Protein AF-A0A954TSP3-F1 (afdb_monomer)

pLDDT: mean 93.62, std 10.94, range [32.78, 98.75]

Secondary structure (DSSP, 8-state):
----------S-EEEEEE--TT-HHHHHHHHHHTTPEEEEEETTEEEEEESS--PPP--TT-SEEEEEEEEEE-S-HHHHHHHHHHHHHHH-SSPPPBSEEEEEE---S-TTGGG--SS--HHHHHHHHHHHHHHBTTTB-SSSTT--PPTT-EEEEEEEEETTEEEEEEEE--STGGGSGGG------SS--SSTHHHHHHHHHHHHT----TT-EEEEET-TT-HHHHHHHHTT-EEEEE-SSPPPHHHHT-TTEEE-

Radius of gyration: 20.94 Å; Cα contacts (8 Å, |Δi|>4): 521; chains: 1; bounding box: 50×50×58 Å

Foldseek 3Di:
DDDDDPPFDFFKFKKKFFFAFVCVVVVCVQVVVVQWAWDDDDGRITMTMHGGRDDWDDDPGTLDMFGFQDKFFDPDLVVSLVVVVVSCCVSCVPDDAFQAEFWAEGNPDHPPDVNDDGTHDPLRQVSQQVNCVSPPPPRYPDPGHFAQADQQTKYWYWYCPDSRMITTGIDGQHARLSRGRSSQDPDDQPDDAPDPVLSVLVSCVRRVPDDDAQAAEDEAEQQPQNRNVSNCVVNNYQYEYEDPDYYDPVQVPRPSYHYD

Mean predicted aligned error: 4.93 Å

Nearest PDB structures (foldseek):
  4atn-assembly1_A  TM=7.463E-01  e=2.891E-12  Escherichia coli BL21(DE3)
  3ldu-assembly1_A  TM=4.323E-01  e=2.423E-07  Clostridioides difficile 630
  3v97-assembly1_A  TM=4.422E-01  e=1.063E-06  Escherichia coli K-12
  3ldg-assembly1_A  TM=4.256E-01  e=1.969E-06  Streptococcus mutans UA159

Sequence (260 aa):
MTSNANQTAVGPTFAMLCCANGAEQQVKDAISSDGWRLAFSRPGFVTAKHDEAVDLPSGIFIRTASHSIGQLKNADGGTQIQNLTELLQSTFPVARPFDQVHVWPRDRLPIGKFGFEPGADEVSKLVADSVFGSLSGSWISSDHPNRIAQPGERVLDIVLVDPADWFVGWHVAAKWHSRWPGGVQPIEPQHEPISRAYFKAAESITWSGFEMAPGDVAVEIGSAPGGACGRLLELGLKVIGIDPAEMDQRIADHPRFKHI

Structure (mmCIF, N/CA/C/O backbone):
data_AF-A0A954TSP3-F1
#
_entry.id   AF-A0A954TSP3-F1
#
loop_
_atom_site.group_PDB
_atom_site.id
_atom_site.type_symbol
_atom_site.label_atom_id
_atom_site.label_alt_id
_atom_site.label_comp_id
_atom_site.label_asym_id
_atom_site.label_entity_id
_atom_site.label_seq_id
_atom_site.pdbx_PDB_ins_code
_atom_site.Cartn_x
_atom_site.Cartn_y
_atom_site.Cartn_z
_atom_site.occupancy
_atom_site.B_iso_or_equiv
_atom_site.auth_seq_id
_atom_site.auth_comp_id
_atom_site.auth_asym_id
_atom_site.auth_atom_id
_atom_site.pdbx_PDB_model_num
ATOM 1 N N . MET A 1 1 ? -18.366 -31.853 3.774 1.00 34.44 1 MET A N 1
ATOM 2 C CA . MET A 1 1 ? -18.729 -31.580 5.180 1.00 34.44 1 MET A CA 1
ATOM 3 C C . MET A 1 1 ? -19.061 -30.107 5.267 1.00 34.44 1 MET A C 1
ATOM 5 O O . MET A 1 1 ? -18.282 -29.284 4.815 1.00 34.44 1 MET A O 1
ATOM 9 N N . THR A 1 2 ? -20.289 -29.828 5.671 1.00 33.06 2 THR A N 1
ATOM 10 C CA . THR A 1 2 ? -21.012 -28.558 5.564 1.00 33.06 2 THR A CA 1
ATOM 11 C C . THR A 1 2 ? -20.371 -27.439 6.385 1.00 33.06 2 THR A C 1
ATOM 13 O O . THR A 1 2 ? -20.250 -27.565 7.602 1.00 33.06 2 THR A O 1
ATOM 16 N N . SER A 1 3 ? -19.994 -26.341 5.722 1.00 32.78 3 SER A N 1
ATOM 17 C CA . SER A 1 3 ? -19.540 -25.098 6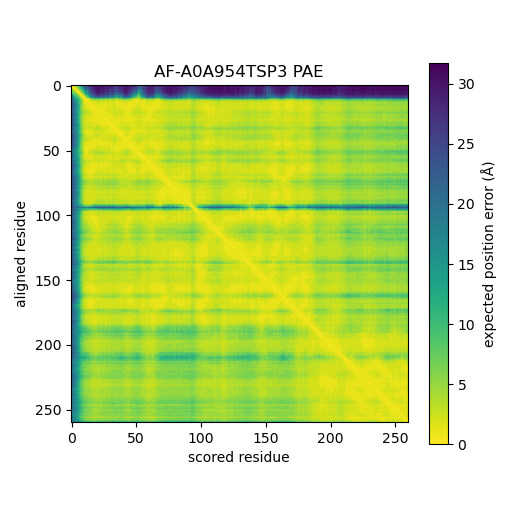.349 1.00 32.78 3 SER A CA 1
ATOM 18 C C . SER A 1 3 ? -20.725 -24.372 6.993 1.00 32.78 3 SER A C 1
ATOM 20 O O . SER A 1 3 ? -21.436 -23.606 6.346 1.00 32.78 3 SER A O 1
ATOM 22 N N . ASN A 1 4 ? -20.948 -24.631 8.277 1.00 38.00 4 ASN A N 1
ATOM 23 C CA . ASN A 1 4 ? -21.797 -23.799 9.120 1.00 38.00 4 ASN A CA 1
ATOM 24 C C . ASN A 1 4 ? -20.940 -22.705 9.756 1.00 38.00 4 ASN A C 1
ATOM 26 O O . ASN A 1 4 ? -20.158 -23.012 10.650 1.00 38.00 4 ASN A O 1
ATOM 30 N N . ALA A 1 5 ? -21.117 -21.460 9.307 1.00 37.25 5 ALA A N 1
ATOM 31 C CA . ALA A 1 5 ? -21.093 -20.254 10.143 1.00 37.25 5 ALA A CA 1
ATOM 32 C C . ALA A 1 5 ? -21.322 -19.007 9.270 1.00 37.25 5 ALA A C 1
ATOM 34 O O . ALA A 1 5 ? -20.408 -18.219 9.061 1.00 37.25 5 ALA A O 1
ATOM 35 N N . ASN A 1 6 ? -22.543 -18.814 8.765 1.00 38.88 6 ASN A N 1
ATOM 36 C CA . ASN A 1 6 ? -22.985 -17.483 8.344 1.00 38.88 6 ASN A CA 1
ATOM 37 C C . ASN A 1 6 ? -23.854 -16.915 9.473 1.00 38.88 6 ASN A C 1
ATOM 39 O O . ASN A 1 6 ? -25.079 -16.898 9.397 1.00 38.88 6 ASN A O 1
ATOM 43 N N . GLN A 1 7 ? -23.211 -16.553 10.587 1.00 43.47 7 GLN A N 1
ATOM 44 C CA . GLN A 1 7 ? -23.803 -15.570 11.489 1.00 43.47 7 GLN A CA 1
ATOM 45 C C . GLN A 1 7 ? -23.578 -14.223 10.813 1.00 43.47 7 GLN A C 1
ATOM 47 O O . GLN A 1 7 ? -22.480 -13.677 10.875 1.00 43.47 7 GLN A O 1
ATOM 52 N N . THR A 1 8 ? -24.595 -13.719 10.118 1.00 46.16 8 THR A N 1
ATOM 53 C CA . THR A 1 8 ? -24.627 -12.320 9.692 1.00 46.16 8 THR A CA 1
ATOM 54 C C . THR A 1 8 ? -24.435 -11.475 10.942 1.00 46.16 8 THR A C 1
ATOM 56 O O . THR A 1 8 ? -25.288 -11.502 11.835 1.00 46.16 8 THR A O 1
ATOM 59 N N . ALA A 1 9 ? -23.292 -10.796 11.047 1.00 58.47 9 ALA A N 1
ATOM 60 C CA . ALA A 1 9 ? -23.072 -9.824 12.103 1.00 58.47 9 ALA A CA 1
ATOM 61 C C . ALA A 1 9 ? -24.282 -8.875 12.127 1.00 58.47 9 ALA A C 1
ATOM 63 O O . ALA A 1 9 ? -24.754 -8.435 11.085 1.00 58.47 9 ALA A O 1
ATOM 64 N N . VAL A 1 10 ? -24.857 -8.631 13.300 1.00 69.06 10 VAL A N 1
ATOM 65 C CA . VAL A 1 10 ? -26.012 -7.739 13.434 1.00 69.06 10 VAL A CA 1
ATOM 66 C C . VAL A 1 10 ? -25.475 -6.395 13.898 1.00 69.06 10 VAL A C 1
ATOM 68 O O . VAL A 1 10 ? -25.000 -6.285 15.026 1.00 69.06 10 VAL A O 1
ATOM 71 N N . GLY A 1 11 ? -25.514 -5.382 13.036 1.00 85.44 11 GLY A N 1
ATOM 72 C CA . GLY A 1 11 ? -25.103 -4.026 13.394 1.00 85.44 11 GLY A CA 1
ATOM 73 C C . GLY A 1 11 ? -24.529 -3.224 12.226 1.00 85.44 11 GLY A C 1
ATOM 74 O O . GLY A 1 11 ? -24.338 -3.769 11.143 1.00 85.44 11 GLY A O 1
ATOM 75 N N . PRO A 1 12 ? -24.265 -1.925 12.438 1.00 94.88 12 PRO A N 1
ATOM 76 C CA . PRO A 1 12 ? -23.672 -1.064 11.425 1.00 94.88 12 PRO A CA 1
ATOM 77 C C . PRO A 1 12 ? -22.215 -1.437 11.139 1.00 94.88 12 PRO A C 1
ATOM 79 O O . PRO A 1 12 ? -21.470 -1.813 12.046 1.00 94.88 12 PRO A O 1
ATOM 82 N N . THR A 1 13 ? -21.784 -1.223 9.899 1.00 97.12 13 THR A N 1
ATOM 83 C CA . THR A 1 13 ? -20.376 -1.337 9.504 1.00 97.12 13 THR A CA 1
ATOM 84 C C . THR A 1 13 ? -19.738 0.041 9.440 1.00 97.12 13 THR A C 1
ATOM 86 O O . THR A 1 13 ? -20.289 0.963 8.842 1.00 97.12 13 THR A O 1
ATOM 89 N N . PHE A 1 14 ? -18.547 0.187 10.012 1.00 98.19 14 PHE A N 1
ATOM 90 C CA . PHE A 1 14 ? -17.726 1.384 9.863 1.00 98.19 14 PHE A CA 1
ATOM 91 C C . PHE A 1 14 ? -16.483 1.030 9.058 1.00 98.19 14 PHE A C 1
ATOM 93 O O . PHE A 1 14 ? -15.795 0.063 9.378 1.00 98.19 14 PHE A O 1
ATOM 100 N N . ALA A 1 15 ? -16.195 1.808 8.021 1.00 98.44 15 ALA A N 1
ATOM 101 C CA . ALA A 1 15 ? -15.038 1.621 7.161 1.00 98.44 15 ALA A CA 1
ATOM 102 C C . ALA A 1 15 ? -14.114 2.835 7.232 1.00 98.44 15 ALA A C 1
ATOM 104 O O . ALA A 1 15 ? -14.571 3.980 7.289 1.00 98.44 15 ALA A O 1
ATOM 105 N N . MET A 1 16 ? -12.814 2.578 7.175 1.00 98.38 16 MET A N 1
ATOM 106 C CA . MET A 1 16 ? -11.791 3.567 6.857 1.00 98.38 16 MET A CA 1
ATOM 107 C C . MET A 1 16 ? -11.117 3.178 5.543 1.00 98.38 16 MET A C 1
ATOM 109 O O . MET A 1 16 ? -10.831 2.004 5.312 1.00 98.38 16 MET A O 1
ATOM 113 N N . LEU A 1 17 ? -10.909 4.162 4.674 1.00 98.50 17 LEU A N 1
ATOM 114 C CA . LEU A 1 17 ? -10.489 3.991 3.289 1.00 98.50 17 LEU A CA 1
ATOM 115 C C . LEU A 1 17 ? -9.321 4.935 2.995 1.00 98.50 17 LEU A C 1
ATOM 117 O O . LEU A 1 17 ? -9.414 6.135 3.272 1.00 98.50 17 LEU A O 1
ATOM 121 N N . CYS A 1 18 ? -8.252 4.425 2.382 1.00 98.19 18 CYS A N 1
ATOM 122 C CA . CYS A 1 18 ? -7.204 5.271 1.803 1.00 98.19 18 CYS A CA 1
ATOM 123 C C . CYS A 1 18 ? -7.320 5.306 0.281 1.00 98.19 18 CYS A C 1
ATOM 125 O O . CYS A 1 18 ? -7.668 4.317 -0.367 1.00 98.19 18 CYS A O 1
ATOM 127 N N . CYS A 1 19 ? -6.982 6.453 -0.293 1.00 97.75 19 CYS A N 1
ATOM 128 C CA . CYS A 1 19 ? -6.954 6.675 -1.733 1.00 97.75 19 CYS A CA 1
ATOM 129 C C . CYS A 1 19 ? -5.830 7.646 -2.096 1.00 97.75 19 CYS A C 1
ATOM 131 O O . CYS A 1 19 ? -5.191 8.226 -1.217 1.00 97.75 19 CYS A O 1
ATOM 133 N N . ALA A 1 20 ? -5.589 7.824 -3.394 1.00 97.00 20 ALA A N 1
ATOM 134 C CA . ALA A 1 20 ? -4.699 8.882 -3.847 1.00 97.00 20 ALA A CA 1
ATOM 135 C C . ALA A 1 20 ? -5.262 10.257 -3.457 1.00 97.00 20 ALA A C 1
ATOM 137 O O . ALA A 1 20 ? -6.467 10.495 -3.544 1.00 97.00 20 ALA A O 1
ATOM 138 N N . ASN A 1 21 ? -4.384 11.179 -3.067 1.00 97.12 21 ASN A N 1
ATOM 139 C CA . ASN A 1 21 ? -4.770 12.566 -2.820 1.00 97.12 21 ASN A CA 1
ATOM 140 C C . ASN A 1 21 ? -5.409 13.179 -4.080 1.00 97.12 21 ASN A C 1
ATOM 142 O O . ASN A 1 21 ? -4.777 13.207 -5.139 1.00 97.12 21 ASN A O 1
ATOM 146 N N . GLY A 1 22 ? -6.644 13.664 -3.961 1.00 96.31 22 GLY A N 1
ATOM 147 C CA . GLY A 1 22 ? -7.452 14.172 -5.071 1.00 96.31 22 GLY A CA 1
ATOM 148 C C . GLY A 1 22 ? -8.445 13.164 -5.662 1.00 96.31 22 GLY A C 1
ATOM 149 O O . GLY A 1 22 ? -9.244 13.554 -6.510 1.00 96.31 22 GLY A O 1
ATOM 150 N N . ALA A 1 23 ? -8.423 11.897 -5.228 1.00 97.69 23 ALA A N 1
ATOM 151 C CA . ALA A 1 23 ? -9.373 10.864 -5.655 1.00 97.69 23 ALA A CA 1
ATOM 152 C C . ALA A 1 23 ? -10.555 10.676 -4.680 1.00 97.69 23 ALA A C 1
ATOM 154 O O . ALA A 1 23 ? -11.384 9.780 -4.853 1.00 97.69 23 ALA A O 1
ATOM 155 N N . GLU A 1 24 ? -10.650 11.495 -3.628 1.00 97.81 24 GLU A N 1
ATOM 156 C CA . GLU A 1 24 ? -11.612 11.299 -2.539 1.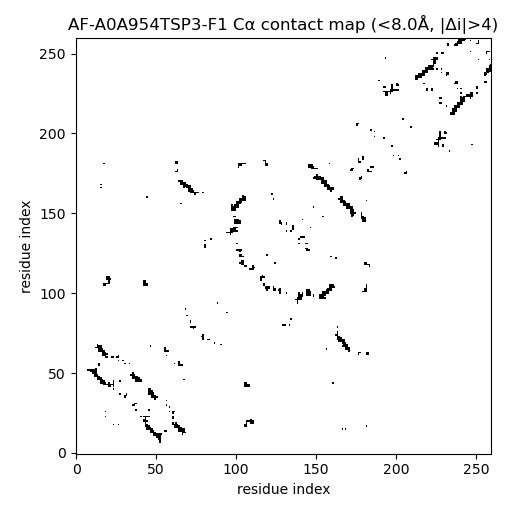00 97.81 24 GLU A CA 1
ATOM 157 C C . GLU A 1 24 ? -13.050 11.447 -3.028 1.00 97.81 24 GLU A C 1
ATOM 159 O O . GLU A 1 24 ? -13.940 10.793 -2.493 1.00 97.81 24 GLU A O 1
ATOM 164 N N . GLN A 1 25 ? -13.292 12.313 -4.018 1.00 97.69 25 GLN A N 1
ATOM 165 C CA . GLN A 1 25 ? -14.630 12.488 -4.576 1.00 97.69 25 GLN A CA 1
ATOM 166 C C . GLN A 1 25 ? -15.088 11.221 -5.299 1.00 97.69 25 GLN A C 1
ATOM 168 O O . GLN A 1 25 ? -16.182 10.742 -5.032 1.00 97.69 25 GLN A O 1
ATOM 173 N N . GLN A 1 26 ? -14.226 10.616 -6.120 1.00 97.75 26 GLN A N 1
ATOM 174 C CA . GLN A 1 26 ? -14.539 9.368 -6.816 1.00 97.75 26 GLN A CA 1
ATOM 175 C C . GLN A 1 26 ? -14.769 8.219 -5.830 1.00 97.75 26 GLN A C 1
ATOM 177 O O . GLN A 1 26 ? -15.653 7.395 -6.048 1.00 97.75 26 GLN A O 1
ATOM 182 N N . VAL A 1 27 ? -14.017 8.180 -4.724 1.00 98.12 27 VAL A N 1
ATOM 183 C CA . VAL A 1 27 ? -14.269 7.224 -3.636 1.00 98.12 27 VAL A CA 1
ATOM 184 C C . VAL A 1 27 ? -15.634 7.470 -2.996 1.00 98.12 27 VAL A C 1
ATOM 186 O O . VAL A 1 27 ? -16.398 6.526 -2.837 1.00 98.12 27 VAL A O 1
ATOM 189 N N . LYS A 1 28 ? -15.967 8.718 -2.645 1.00 98.12 28 LYS A N 1
ATOM 190 C CA . LYS A 1 28 ? -17.260 9.068 -2.030 1.00 98.12 28 LYS A CA 1
ATOM 191 C C . LYS A 1 28 ? -18.438 8.707 -2.927 1.00 98.12 28 LYS A C 1
ATOM 193 O O . LYS A 1 28 ? -19.414 8.153 -2.433 1.00 98.12 28 LYS A O 1
ATOM 198 N N . ASP A 1 29 ? -18.330 8.998 -4.218 1.00 97.12 29 ASP A N 1
ATOM 199 C CA . ASP A 1 29 ? -19.374 8.693 -5.192 1.00 97.12 29 ASP A CA 1
ATOM 200 C C . ASP A 1 29 ? -19.569 7.173 -5.310 1.00 97.12 29 ASP A C 1
ATOM 202 O O . ASP A 1 29 ? -20.700 6.696 -5.232 1.00 97.12 29 ASP A O 1
ATOM 206 N N . ALA A 1 30 ? -18.469 6.411 -5.397 1.00 96.31 30 ALA A N 1
ATOM 207 C CA . ALA A 1 30 ? -18.504 4.951 -5.484 1.00 96.31 30 ALA A CA 1
ATOM 208 C C . ALA A 1 30 ? -19.089 4.288 -4.226 1.00 96.31 30 ALA A C 1
ATOM 210 O O . ALA A 1 30 ? -19.931 3.406 -4.327 1.00 96.31 30 ALA A O 1
ATOM 211 N N . ILE A 1 31 ? -18.694 4.716 -3.023 1.00 97.44 31 ILE A N 1
ATOM 212 C CA . ILE A 1 31 ? -19.240 4.104 -1.801 1.00 97.44 31 ILE A CA 1
ATOM 213 C C . ILE A 1 31 ? -20.692 4.528 -1.551 1.00 97.44 31 ILE A C 1
ATOM 215 O O . ILE A 1 31 ? -21.478 3.752 -1.010 1.00 97.44 31 ILE A O 1
ATOM 219 N N . SER A 1 32 ? -21.077 5.742 -1.962 1.00 96.88 32 SER A N 1
ATOM 220 C CA . SER A 1 32 ? -22.453 6.217 -1.811 1.00 96.88 32 SER A CA 1
ATOM 221 C C . SER A 1 32 ? -23.431 5.439 -2.687 1.00 96.88 32 SER A C 1
ATOM 223 O O . SER A 1 32 ? -24.571 5.252 -2.260 1.00 96.88 32 SER A O 1
ATOM 225 N N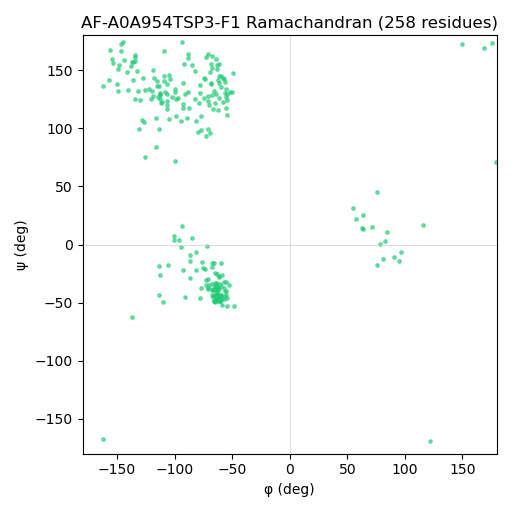 . SER A 1 33 ? -23.026 4.988 -3.882 1.00 93.94 33 SER A N 1
ATOM 226 C CA . SER A 1 33 ? -23.876 4.116 -4.707 1.00 93.94 33 SER A CA 1
ATOM 227 C C . SER A 1 33 ? -24.123 2.754 -4.058 1.00 93.94 33 SER A C 1
ATOM 229 O O . SER A 1 33 ? -25.169 2.156 -4.294 1.00 93.94 33 SER A O 1
ATOM 231 N N . ASP A 1 34 ? -23.215 2.328 -3.180 1.00 94.19 34 ASP A N 1
ATOM 232 C CA . ASP A 1 34 ? -23.288 1.071 -2.431 1.00 94.19 34 ASP A CA 1
ATOM 233 C C . ASP A 1 34 ? -23.939 1.249 -1.042 1.00 94.19 34 ASP A C 1
ATOM 235 O O . ASP A 1 34 ? -23.799 0.399 -0.168 1.00 94.19 34 ASP A O 1
ATOM 239 N N . GLY A 1 35 ? -24.629 2.372 -0.802 1.00 96.38 35 GLY A N 1
ATOM 240 C CA . GLY A 1 35 ? -25.377 2.625 0.438 1.00 96.38 35 GLY A CA 1
ATOM 241 C C . GLY A 1 35 ? -24.545 3.152 1.612 1.00 96.38 35 GLY A C 1
ATOM 242 O O . GLY A 1 35 ? -25.084 3.383 2.698 1.00 96.38 35 GLY A O 1
ATOM 243 N N . TRP A 1 36 ? -23.245 3.395 1.428 1.00 98.06 36 TRP A N 1
ATOM 244 C CA . TRP A 1 36 ? -22.396 3.945 2.482 1.00 98.06 36 TRP A CA 1
ATOM 245 C C . TRP A 1 36 ? -22.596 5.448 2.653 1.00 98.06 36 TRP A C 1
ATOM 247 O O . TRP A 1 36 ? -22.616 6.222 1.697 1.00 98.06 36 TRP A O 1
ATOM 257 N N . ARG A 1 37 ? -22.653 5.893 3.907 1.00 97.81 37 ARG A N 1
ATOM 258 C CA . ARG A 1 37 ? -22.738 7.307 4.273 1.00 97.81 37 ARG A CA 1
ATOM 259 C C . ARG A 1 37 ? -21.380 7.809 4.730 1.00 97.81 37 ARG A C 1
ATOM 261 O O . ARG A 1 37 ? -20.779 7.245 5.644 1.00 97.81 37 ARG A O 1
ATOM 268 N N . LEU A 1 38 ? -20.914 8.897 4.126 1.00 97.88 38 LEU A N 1
ATOM 269 C CA . LEU A 1 38 ? -19.691 9.581 4.540 1.00 97.88 38 LEU A CA 1
ATOM 270 C C . LEU A 1 38 ? -19.755 9.960 6.031 1.00 97.88 38 LEU A C 1
ATOM 272 O O . LEU A 1 38 ? -20.749 10.527 6.484 1.00 97.88 38 LEU A O 1
ATOM 276 N N . ALA A 1 39 ? -18.677 9.692 6.768 1.00 96.69 39 ALA A N 1
ATOM 277 C CA . ALA A 1 39 ? -18.529 10.082 8.170 1.00 96.69 39 ALA A CA 1
ATOM 278 C C . ALA A 1 39 ? -17.413 11.122 8.363 1.00 96.69 39 ALA A C 1
ATOM 280 O O . ALA A 1 39 ? -17.607 12.119 9.056 1.00 96.69 39 ALA A O 1
ATOM 281 N N . PHE A 1 40 ? -16.261 10.933 7.717 1.00 96.81 40 PHE A N 1
ATOM 282 C CA . PHE A 1 40 ? -15.128 11.857 7.783 1.00 96.81 40 PHE A CA 1
ATOM 283 C C . PHE A 1 40 ? -14.335 11.842 6.474 1.00 96.81 40 PHE A C 1
ATOM 285 O O . PHE A 1 40 ? -14.293 10.836 5.769 1.00 96.81 40 PHE A O 1
ATOM 292 N N . SER A 1 41 ? -13.689 12.957 6.130 1.00 96.75 41 SER A N 1
ATOM 293 C CA . SER A 1 41 ? -12.812 13.026 4.962 1.00 96.75 41 SER A CA 1
ATOM 294 C C . SER A 1 41 ? -11.687 14.034 5.159 1.00 96.75 41 SER A C 1
ATOM 296 O O . SER A 1 41 ? -11.894 15.150 5.636 1.00 96.75 41 SER A O 1
ATOM 298 N N . ARG A 1 42 ? -10.496 13.626 4.731 1.00 96.00 42 ARG A N 1
ATOM 299 C CA . ARG A 1 42 ? -9.289 14.434 4.546 1.00 96.00 42 ARG A CA 1
ATOM 300 C C . ARG A 1 42 ? -8.680 14.051 3.192 1.00 96.00 42 ARG A C 1
ATOM 302 O O . ARG A 1 42 ? -9.001 12.985 2.672 1.00 96.00 42 ARG A O 1
ATOM 309 N N . PRO A 1 43 ? -7.776 14.859 2.623 1.00 97.06 43 PRO A N 1
ATOM 310 C CA . PRO A 1 43 ? -7.061 14.441 1.425 1.00 97.06 43 PRO A CA 1
ATOM 311 C C . PRO A 1 43 ? -6.339 13.095 1.634 1.00 97.06 43 PRO A C 1
ATOM 313 O O . PRO A 1 43 ? -5.618 12.945 2.621 1.00 97.06 43 PRO A O 1
ATOM 316 N N . GLY A 1 44 ? -6.567 12.124 0.753 1.00 97.50 44 GLY A N 1
ATOM 317 C CA . GLY A 1 44 ? -6.041 10.758 0.791 1.00 97.50 44 GLY A CA 1
ATOM 318 C C . GLY A 1 44 ? -6.742 9.795 1.760 1.00 97.50 44 GLY A C 1
ATOM 319 O O . GLY A 1 44 ? -6.335 8.637 1.847 1.00 97.50 44 GLY A O 1
ATOM 320 N N . PHE A 1 45 ? -7.770 10.231 2.502 1.00 98.44 45 PHE A N 1
ATOM 321 C CA . PHE A 1 45 ? -8.404 9.416 3.547 1.00 98.44 45 PHE A CA 1
ATOM 322 C C . PHE A 1 45 ? -9.898 9.716 3.743 1.00 98.44 45 PHE A C 1
ATOM 324 O O . PHE A 1 45 ? -10.315 10.868 3.891 1.00 98.44 45 PHE A O 1
ATOM 331 N N . VAL A 1 46 ? -10.719 8.671 3.802 1.00 98.44 46 VAL A N 1
ATOM 332 C CA . VAL A 1 46 ? -12.176 8.762 3.966 1.00 98.44 46 VAL A CA 1
ATOM 333 C C . VAL A 1 46 ? -12.636 7.728 4.989 1.00 98.44 46 VAL A C 1
ATOM 335 O O . VAL A 1 46 ? -12.150 6.605 4.985 1.00 98.44 46 VAL A O 1
ATOM 338 N N . THR A 1 47 ? -13.601 8.070 5.840 1.00 98.50 47 THR A N 1
ATOM 339 C CA . THR A 1 47 ? -14.349 7.072 6.616 1.00 98.50 47 THR A CA 1
ATOM 340 C C . THR A 1 47 ? -15.826 7.126 6.278 1.00 98.50 47 THR A C 1
ATOM 342 O O . THR A 1 47 ? -16.369 8.180 5.929 1.00 98.50 47 THR A O 1
ATOM 345 N N . ALA A 1 48 ? -16.486 5.981 6.383 1.00 98.38 48 ALA A N 1
ATOM 346 C CA . ALA A 1 48 ? -17.889 5.838 6.050 1.00 98.38 48 ALA A CA 1
ATOM 347 C C . ALA A 1 48 ? -18.589 4.855 6.985 1.00 98.38 48 ALA A C 1
ATOM 349 O O . ALA A 1 48 ? -17.958 4.010 7.620 1.00 98.38 48 ALA A O 1
ATOM 350 N N . LYS A 1 49 ? -19.910 4.980 7.057 1.00 98.25 49 LYS A N 1
ATOM 351 C CA . LYS A 1 49 ? -20.792 4.107 7.818 1.00 98.25 49 LYS A CA 1
ATOM 352 C C . LYS A 1 49 ? -21.832 3.492 6.890 1.00 98.25 49 LYS A C 1
ATOM 354 O O . LYS A 1 49 ? -22.489 4.217 6.148 1.00 98.25 49 LYS A O 1
ATOM 359 N N . HIS A 1 50 ? -22.035 2.193 7.014 1.00 98.06 50 HIS A N 1
ATOM 360 C CA . HIS A 1 50 ? -23.214 1.496 6.528 1.00 98.06 50 HIS A CA 1
ATOM 361 C C . HIS A 1 50 ? -24.091 1.120 7.728 1.00 98.06 50 HIS A C 1
ATOM 363 O O . HIS A 1 50 ? -23.574 0.742 8.781 1.00 98.06 50 HIS A O 1
ATOM 369 N N . ASP A 1 51 ? -25.411 1.276 7.624 1.00 96.38 51 ASP A N 1
ATOM 370 C CA . ASP A 1 51 ? -26.312 0.987 8.752 1.00 96.38 51 ASP A CA 1
ATOM 371 C C . ASP A 1 51 ? -26.535 -0.527 8.957 1.00 96.38 51 ASP A C 1
ATOM 373 O O . ASP A 1 51 ? -26.938 -0.948 10.041 1.00 96.38 51 ASP A O 1
ATOM 377 N N . GLU A 1 52 ? -26.170 -1.334 7.960 1.00 95.69 52 GLU A N 1
ATOM 378 C CA . GLU A 1 52 ? -26.164 -2.802 7.999 1.00 95.69 52 GLU A CA 1
ATOM 379 C C . GLU A 1 52 ? -24.739 -3.379 8.033 1.00 95.69 52 GLU A C 1
ATOM 381 O O . GLU A 1 52 ? -23.757 -2.684 7.738 1.00 95.69 52 GLU A O 1
ATOM 386 N N . ALA A 1 53 ? -24.645 -4.673 8.340 1.00 94.44 53 ALA A N 1
ATOM 387 C CA . ALA A 1 53 ? -23.411 -5.440 8.284 1.00 94.44 53 ALA A CA 1
ATOM 388 C C . ALA A 1 53 ? -23.138 -5.885 6.847 1.00 94.44 53 ALA A C 1
ATOM 390 O O . ALA A 1 53 ? -23.808 -6.778 6.330 1.00 94.44 53 ALA A O 1
ATOM 391 N N . VAL A 1 54 ? -22.162 -5.247 6.211 1.00 95.69 54 VAL A N 1
ATOM 392 C CA . VAL A 1 54 ? -21.822 -5.446 4.800 1.00 95.69 54 VAL A CA 1
ATOM 393 C C . VAL A 1 54 ? -20.313 -5.575 4.630 1.00 95.69 54 VAL A C 1
ATOM 395 O O . VAL A 1 54 ? -19.536 -5.170 5.501 1.00 95.69 54 VAL A O 1
ATOM 398 N N . ASP A 1 55 ? -19.900 -6.129 3.494 1.00 95.31 55 ASP A N 1
ATOM 399 C CA . ASP A 1 55 ? -18.491 -6.205 3.121 1.00 95.31 55 ASP A CA 1
ATOM 400 C C . ASP A 1 55 ? -17.886 -4.810 2.938 1.00 95.31 55 ASP A C 1
ATOM 402 O O . ASP A 1 55 ? -18.570 -3.852 2.571 1.00 95.31 55 ASP A O 1
ATOM 406 N N . LEU A 1 56 ? -16.579 -4.694 3.186 1.00 97.12 56 LEU A N 1
ATOM 407 C CA . LEU A 1 56 ? -15.859 -3.434 3.031 1.00 97.12 56 LEU A CA 1
ATOM 408 C C . LEU A 1 56 ? -15.945 -2.899 1.590 1.00 97.12 56 LEU A C 1
ATOM 410 O O . LEU A 1 56 ? -15.881 -3.687 0.641 1.00 97.12 56 LEU A O 1
ATOM 414 N N . PRO A 1 57 ? -16.005 -1.565 1.405 1.00 96.06 57 PRO A N 1
ATOM 415 C CA . PRO A 1 57 ? -16.023 -0.971 0.078 1.00 96.06 57 PRO A CA 1
ATOM 416 C C . PRO A 1 57 ? -14.798 -1.367 -0.745 1.00 96.06 57 PRO A C 1
ATOM 418 O O . PRO A 1 57 ? -13.677 -1.428 -0.236 1.00 96.06 57 PRO A O 1
ATOM 421 N N . SER A 1 58 ? -14.998 -1.563 -2.044 1.00 94.06 58 SER A N 1
ATOM 422 C CA . SER A 1 58 ? -13.914 -1.808 -2.993 1.00 94.06 58 SER A CA 1
ATOM 423 C C . SER A 1 58 ? -14.146 -1.019 -4.276 1.00 94.06 58 SER A C 1
ATOM 425 O O . SER A 1 58 ? -15.275 -0.673 -4.606 1.00 94.06 58 SER A O 1
ATOM 427 N N . GLY A 1 59 ? -13.078 -0.689 -4.998 1.00 93.06 59 GLY A N 1
ATOM 428 C CA . GLY A 1 59 ? -13.195 0.088 -6.226 1.00 93.06 59 GLY A CA 1
ATOM 429 C C . GLY A 1 59 ? -11.849 0.576 -6.734 1.00 93.06 59 GLY A C 1
ATOM 430 O O . GLY A 1 59 ? -10.849 0.513 -6.027 1.00 93.06 59 GLY A O 1
ATOM 431 N N . ILE A 1 60 ? -11.839 1.096 -7.962 1.00 93.44 60 ILE A N 1
ATOM 432 C CA . ILE A 1 60 ? -10.617 1.512 -8.675 1.00 93.44 60 ILE A CA 1
ATOM 433 C C . ILE A 1 60 ? -9.814 2.558 -7.885 1.00 93.44 60 ILE A C 1
ATOM 435 O O . ILE A 1 60 ? -8.588 2.523 -7.880 1.00 93.44 60 ILE A O 1
ATOM 439 N N . PHE A 1 61 ? -10.499 3.480 -7.205 1.00 96.19 61 PHE A N 1
ATOM 440 C CA . PHE A 1 61 ? -9.864 4.570 -6.456 1.00 96.19 61 PHE A CA 1
ATOM 441 C C . PHE A 1 61 ? -9.652 4.261 -4.967 1.00 96.19 61 PHE A C 1
ATOM 443 O O . PHE A 1 61 ? -9.080 5.083 -4.254 1.00 96.19 61 PHE A O 1
ATOM 450 N N . ILE A 1 62 ? -10.092 3.094 -4.487 1.00 96.94 62 ILE A N 1
ATOM 451 C CA . ILE A 1 62 ? -9.919 2.664 -3.096 1.00 96.94 62 ILE A CA 1
ATOM 452 C C . ILE A 1 62 ? -8.658 1.804 -3.028 1.00 96.94 62 ILE A C 1
ATOM 454 O O . ILE A 1 62 ? -8.652 0.663 -3.484 1.00 96.94 62 ILE A O 1
ATOM 458 N N . ARG A 1 63 ? -7.582 2.354 -2.457 1.00 95.88 63 ARG A N 1
ATOM 459 C CA . ARG A 1 63 ? -6.304 1.640 -2.322 1.00 95.88 63 ARG A CA 1
ATOM 460 C C . ARG A 1 63 ? -6.350 0.638 -1.169 1.00 95.88 63 ARG A C 1
ATOM 462 O O . ARG A 1 63 ? -5.954 -0.517 -1.328 1.00 95.88 63 ARG A O 1
ATOM 469 N N . THR A 1 64 ? -6.866 1.077 -0.023 1.00 97.75 64 THR A N 1
ATOM 470 C CA . THR A 1 64 ? -7.101 0.224 1.148 1.00 97.75 64 THR A CA 1
ATOM 471 C C . THR A 1 64 ? -8.493 0.452 1.708 1.00 97.75 64 THR A C 1
ATOM 473 O O . THR A 1 64 ? -9.032 1.558 1.616 1.00 97.75 64 THR A O 1
ATOM 476 N N . ALA A 1 65 ? -9.055 -0.601 2.295 1.00 98.19 65 ALA A N 1
ATOM 477 C CA . ALA A 1 65 ? -10.301 -0.561 3.034 1.00 98.19 65 ALA A CA 1
ATOM 478 C C . ALA A 1 65 ? -10.181 -1.459 4.265 1.00 98.19 65 ALA A C 1
ATOM 480 O O . ALA A 1 65 ? -9.742 -2.603 4.148 1.00 98.19 65 ALA A O 1
ATOM 481 N N . SER A 1 66 ? -10.602 -0.941 5.415 1.00 98.31 66 SER A N 1
ATOM 482 C CA . SER A 1 66 ? -10.521 -1.636 6.700 1.00 98.31 66 SER A CA 1
ATOM 483 C C . SER A 1 66 ? -11.763 -1.358 7.536 1.00 98.31 66 SER A C 1
ATOM 485 O O . SER A 1 66 ? -12.317 -0.255 7.485 1.00 98.31 66 SER A O 1
ATOM 487 N N . HIS A 1 67 ? -12.178 -2.322 8.354 1.00 98.25 67 HIS A N 1
ATOM 488 C CA . HIS A 1 67 ? -13.195 -2.104 9.377 1.00 98.25 67 HIS A CA 1
ATOM 489 C C . HIS A 1 67 ? -12.630 -1.154 10.428 1.00 98.25 67 HIS A C 1
ATOM 491 O O . HIS A 1 67 ? -11.648 -1.482 11.087 1.00 98.25 67 HIS A O 1
ATOM 497 N N . SER A 1 68 ? -13.227 0.023 10.583 1.00 98.19 68 SER A N 1
ATOM 498 C CA . SER A 1 68 ? -12.774 1.016 11.555 1.00 98.19 68 SER A CA 1
ATOM 499 C C . SER A 1 68 ? -13.241 0.636 12.958 1.00 98.19 68 SER A C 1
ATOM 501 O O . SER A 1 68 ? -14.422 0.352 13.160 1.00 98.19 68 SER A O 1
ATOM 503 N N . ILE A 1 69 ? -12.318 0.649 13.921 1.00 97.19 69 ILE A N 1
ATOM 504 C CA . ILE A 1 69 ? -12.611 0.369 15.336 1.00 97.19 69 ILE A CA 1
ATOM 505 C C . ILE A 1 69 ? -12.411 1.589 16.237 1.00 97.19 69 ILE A C 1
ATOM 507 O O . ILE A 1 69 ? -12.957 1.629 17.334 1.00 97.19 69 ILE A O 1
ATOM 511 N N . GLY A 1 70 ? -11.673 2.608 15.788 1.00 97.00 70 GLY A N 1
ATOM 512 C CA . GLY A 1 70 ? -11.521 3.840 16.555 1.00 97.00 70 GLY A CA 1
ATOM 513 C C . GLY A 1 70 ? -10.563 4.856 15.946 1.00 97.00 70 GLY A C 1
ATOM 514 O O . GLY A 1 70 ? -9.872 4.593 14.961 1.00 97.00 70 GLY A O 1
ATOM 515 N N . GLN A 1 71 ? -10.532 6.031 16.570 1.00 98.06 71 GLN A N 1
ATOM 516 C CA . GLN A 1 71 ? -9.607 7.122 16.278 1.00 98.06 71 GLN A CA 1
ATOM 517 C C . GLN A 1 71 ? -8.891 7.517 17.571 1.00 98.06 71 GLN A C 1
ATOM 519 O O . GLN A 1 71 ? -9.538 7.709 18.601 1.00 98.06 71 GLN A O 1
ATOM 524 N N . LEU A 1 72 ? -7.571 7.663 17.513 1.00 98.19 72 LEU A N 1
ATOM 525 C CA . LEU A 1 72 ? -6.719 8.006 18.648 1.00 98.19 72 LEU A CA 1
ATOM 526 C C . LEU A 1 72 ? -6.017 9.336 18.380 1.00 98.19 72 LEU A C 1
ATOM 528 O O . LEU A 1 72 ? -5.375 9.504 17.342 1.00 98.19 72 LEU A O 1
ATOM 532 N N . LYS A 1 73 ? -6.134 10.277 19.325 1.00 97.25 73 LYS A N 1
ATOM 533 C CA . LYS A 1 73 ? -5.516 11.603 19.225 1.00 97.25 73 LYS A CA 1
ATOM 534 C C . LYS A 1 73 ? -4.709 11.961 20.459 1.00 97.25 73 LYS A C 1
ATOM 536 O O . LYS A 1 73 ? -5.282 12.296 21.494 1.00 97.25 73 LYS A O 1
ATOM 541 N N . ASN A 1 74 ? -3.392 11.941 20.333 1.00 96.50 74 ASN A N 1
ATOM 542 C CA . ASN A 1 74 ? -2.456 12.348 21.367 1.00 96.50 74 ASN A CA 1
ATOM 543 C C . ASN A 1 74 ? -1.119 12.744 20.725 1.00 96.50 74 ASN A C 1
ATOM 545 O O . ASN A 1 74 ? -0.674 12.153 19.746 1.00 96.50 74 ASN A O 1
ATOM 549 N N . ALA A 1 75 ? -0.486 13.782 21.265 1.00 93.56 75 ALA A N 1
ATOM 550 C CA . ALA A 1 75 ? 0.828 14.220 20.803 1.00 93.56 75 ALA A CA 1
ATOM 551 C C . ALA A 1 75 ? 1.968 13.384 21.409 1.00 93.56 75 ALA A C 1
ATOM 553 O O . ALA A 1 75 ? 3.059 13.348 20.844 1.00 93.56 75 ALA A O 1
ATOM 554 N N . ASP A 1 76 ? 1.725 12.730 22.547 1.00 96.25 76 ASP A N 1
ATOM 555 C CA . ASP A 1 76 ? 2.687 11.851 23.200 1.00 96.25 76 ASP A CA 1
ATOM 556 C C . ASP A 1 76 ? 2.576 10.420 22.658 1.00 96.25 76 ASP A C 1
ATOM 558 O O . ASP A 1 76 ? 1.544 9.761 22.806 1.00 96.25 76 ASP A O 1
ATOM 562 N N . GLY A 1 77 ? 3.654 9.928 22.042 1.00 93.00 77 GLY A N 1
ATOM 563 C CA . GLY A 1 77 ? 3.676 8.612 21.400 1.00 93.00 77 GLY A CA 1
ATOM 564 C C . GLY A 1 77 ? 3.490 7.444 22.373 1.00 93.00 77 GLY A C 1
ATOM 565 O O . GLY A 1 77 ? 2.827 6.468 22.028 1.00 93.00 77 GLY A O 1
ATOM 566 N N . GLY A 1 78 ? 4.010 7.546 23.601 1.00 95.38 78 GLY A N 1
ATOM 567 C CA . GLY A 1 78 ? 3.831 6.507 24.621 1.00 95.38 78 GLY A CA 1
ATOM 568 C C . GLY A 1 78 ? 2.366 6.373 25.037 1.00 95.38 78 GLY A C 1
ATOM 569 O O . GLY A 1 78 ? 1.798 5.281 25.013 1.00 95.38 78 GLY A O 1
ATOM 570 N N . THR A 1 79 ? 1.722 7.506 25.317 1.00 97.25 79 THR A N 1
ATOM 571 C CA . THR A 1 79 ? 0.293 7.575 25.638 1.00 97.25 79 THR A CA 1
ATOM 572 C C . THR A 1 79 ? -0.568 7.127 24.454 1.00 97.25 79 THR A C 1
ATOM 574 O O . THR A 1 79 ? -1.557 6.423 24.643 1.00 97.25 79 THR A O 1
ATOM 577 N N . GLN A 1 80 ? -0.190 7.473 23.218 1.00 96.38 80 GLN A N 1
ATOM 578 C CA . GLN A 1 80 ? -0.875 7.018 22.001 1.00 96.38 80 GLN A CA 1
ATOM 579 C C . GLN A 1 80 ? -0.915 5.479 21.910 1.00 96.38 80 GLN A C 1
ATOM 581 O O . GLN A 1 80 ? -1.963 4.903 21.619 1.00 96.38 80 GLN A O 1
ATOM 586 N N . ILE A 1 81 ? 0.204 4.810 22.203 1.00 97.31 81 ILE A N 1
ATOM 587 C CA . ILE A 1 81 ? 0.325 3.342 22.188 1.00 97.31 81 ILE A CA 1
ATOM 588 C C . ILE A 1 81 ? -0.443 2.699 23.351 1.00 97.31 81 ILE A C 1
ATOM 590 O O . ILE A 1 81 ? -1.083 1.657 23.176 1.00 97.31 81 ILE A O 1
ATOM 594 N N . GLN A 1 82 ? -0.437 3.327 24.529 1.00 97.62 82 GLN A N 1
ATOM 595 C CA . GLN A 1 82 ? -1.266 2.875 25.645 1.00 97.62 82 GLN A CA 1
ATOM 596 C C . GLN A 1 82 ? -2.756 2.925 25.274 1.00 97.62 82 GLN A C 1
ATOM 598 O O . GLN A 1 82 ? -3.454 1.920 25.404 1.00 97.62 82 GLN A O 1
ATOM 603 N N . ASN A 1 83 ? -3.215 4.046 24.713 1.00 98.31 83 ASN A N 1
ATOM 604 C CA . ASN A 1 83 ? -4.595 4.206 24.254 1.00 98.31 83 ASN A CA 1
ATOM 605 C C . ASN A 1 83 ? -4.964 3.180 23.169 1.00 98.31 83 ASN A C 1
ATOM 607 O O . ASN A 1 83 ? -6.092 2.694 23.135 1.00 98.31 83 ASN A O 1
ATOM 611 N N . LEU A 1 84 ? -4.020 2.822 22.289 1.00 97.88 84 LEU A N 1
ATOM 612 C CA . LEU A 1 84 ? -4.206 1.749 21.310 1.00 97.88 84 LEU A CA 1
ATOM 613 C C . LEU A 1 84 ? -4.429 0.397 21.992 1.00 97.88 84 LEU A C 1
ATOM 615 O O . LEU A 1 84 ? -5.345 -0.332 21.619 1.00 97.88 84 LEU A O 1
ATOM 619 N N . THR A 1 85 ? -3.634 0.073 23.009 1.00 96.44 85 THR A N 1
ATOM 620 C CA . THR A 1 85 ? -3.790 -1.173 23.771 1.00 96.44 85 THR A CA 1
ATOM 621 C C . THR A 1 85 ? -5.153 -1.233 24.466 1.00 96.44 85 THR A C 1
ATOM 623 O O . THR A 1 85 ? -5.841 -2.251 24.384 1.00 96.44 85 THR A O 1
ATOM 626 N N . GLU A 1 86 ? -5.588 -0.135 25.087 1.00 96.81 86 GLU A N 1
ATOM 627 C CA . GLU A 1 86 ? -6.902 -0.023 25.738 1.00 96.81 86 GLU A CA 1
ATOM 628 C C . GLU A 1 86 ? -8.062 -0.134 24.727 1.00 96.81 86 GLU A C 1
ATOM 630 O O . GLU A 1 86 ? -9.068 -0.810 24.978 1.00 96.81 86 GLU A O 1
ATOM 635 N N . LEU A 1 87 ? -7.910 0.463 23.538 1.00 97.50 87 LEU A N 1
ATOM 636 C CA . LEU A 1 87 ? -8.868 0.326 22.438 1.00 97.50 87 LEU A CA 1
ATOM 637 C C . LEU A 1 87 ? -8.995 -1.135 21.985 1.00 97.50 87 LEU A C 1
ATOM 639 O O . LEU A 1 87 ? -10.108 -1.632 21.818 1.00 97.50 87 LEU A O 1
ATOM 643 N N . LEU A 1 88 ? -7.877 -1.844 21.816 1.00 96.75 88 LEU A N 1
ATOM 644 C CA . LEU A 1 88 ? -7.888 -3.254 21.422 1.00 96.75 88 LEU A CA 1
ATOM 645 C C . LEU A 1 88 ? -8.544 -4.139 22.489 1.00 96.75 88 LEU A C 1
ATOM 647 O O . LEU A 1 88 ? -9.389 -4.967 22.150 1.00 96.75 88 LEU A O 1
ATOM 651 N N . GLN A 1 89 ? -8.224 -3.929 23.769 1.00 95.00 89 GLN A N 1
ATOM 652 C CA . GLN A 1 89 ? -8.810 -4.676 24.889 1.00 95.00 89 GLN A CA 1
ATOM 653 C C . GLN A 1 89 ? -10.330 -4.498 24.982 1.00 95.00 89 GLN A C 1
ATOM 655 O O . GLN A 1 89 ? -11.056 -5.471 25.187 1.00 95.00 89 GLN A O 1
ATOM 660 N N . SER A 1 90 ? -10.817 -3.266 24.817 1.00 95.25 90 SER A N 1
ATOM 661 C CA . SER A 1 90 ? -12.253 -2.967 24.865 1.00 95.25 90 SER A CA 1
ATOM 662 C C . SER A 1 90 ? -13.006 -3.464 23.629 1.00 95.25 90 SER A C 1
ATOM 664 O O . SER A 1 90 ? -14.140 -3.926 23.749 1.00 95.25 90 SER A O 1
ATOM 666 N N . THR A 1 91 ? -12.372 -3.419 22.454 1.00 94.56 91 THR A N 1
ATOM 667 C CA . THR A 1 91 ? -12.977 -3.857 21.186 1.00 94.56 91 THR A CA 1
ATOM 668 C C . THR A 1 91 ? -12.991 -5.381 21.051 1.00 94.56 91 THR A C 1
ATOM 670 O O . THR A 1 91 ? -13.958 -5.951 20.545 1.00 94.56 91 THR A O 1
ATOM 673 N N . PHE A 1 92 ? -11.943 -6.062 21.526 1.00 93.00 92 PHE A N 1
ATOM 674 C CA . PHE A 1 92 ? -11.775 -7.512 21.421 1.00 93.00 92 PHE A CA 1
ATOM 675 C C . PHE A 1 92 ? -11.530 -8.153 22.803 1.00 93.00 92 PHE A C 1
ATOM 677 O O . PHE A 1 92 ? -10.410 -8.578 23.092 1.00 93.00 92 PHE A O 1
ATOM 684 N N . PRO A 1 93 ? -12.571 -8.298 23.651 1.00 79.75 93 PRO A N 1
ATOM 685 C CA . PRO A 1 93 ? -12.427 -8.835 25.010 1.00 79.75 93 PRO A CA 1
ATOM 686 C C . PRO A 1 93 ? -11.899 -10.276 25.057 1.00 79.75 93 PRO A C 1
ATOM 688 O O . PRO A 1 93 ? -11.260 -10.682 26.024 1.00 79.75 93 PRO A O 1
ATOM 691 N N . VAL A 1 94 ? -12.172 -11.057 24.006 1.00 80.06 94 VAL A N 1
ATOM 692 C CA . VAL A 1 94 ? -11.616 -12.399 23.790 1.00 80.06 94 VAL A CA 1
ATOM 693 C C . VAL A 1 94 ? -10.766 -12.343 22.526 1.00 80.06 94 VAL A C 1
ATOM 695 O O . VAL A 1 94 ? -11.237 -12.608 21.419 1.00 80.06 94 VAL A O 1
ATOM 698 N N . ALA A 1 95 ? -9.518 -11.912 22.685 1.00 67.62 95 ALA A N 1
ATOM 699 C CA . ALA A 1 95 ? -8.634 -11.655 21.562 1.00 67.62 95 ALA A CA 1
ATOM 700 C C . ALA A 1 95 ? -8.115 -12.958 20.940 1.00 67.62 95 ALA A C 1
ATOM 702 O O . ALA A 1 95 ? -7.497 -13.790 21.604 1.00 67.62 95 ALA A O 1
ATOM 703 N N . ARG A 1 96 ? -8.305 -13.101 19.626 1.00 82.56 96 ARG A N 1
ATOM 704 C CA . ARG A 1 96 ? -7.333 -13.815 18.796 1.00 82.56 96 ARG A CA 1
ATOM 705 C C . ARG A 1 96 ? -6.336 -12.779 18.285 1.00 82.56 96 ARG A C 1
ATOM 707 O O . ARG A 1 96 ? -6.806 -11.769 17.740 1.00 82.56 96 ARG A O 1
ATOM 714 N N . PRO A 1 97 ? -5.020 -13.013 18.430 1.00 89.75 97 PRO A N 1
ATOM 715 C CA . PRO A 1 97 ? -4.013 -12.148 17.836 1.00 89.75 97 PRO A CA 1
ATOM 716 C C . PRO A 1 97 ? -4.297 -11.882 16.352 1.00 89.75 97 PRO A C 1
ATOM 718 O O . PRO A 1 97 ? -4.886 -12.715 15.654 1.00 89.75 97 PRO A O 1
ATOM 721 N N . PHE A 1 98 ? -3.936 -10.692 15.892 1.00 97.56 98 PHE A N 1
ATOM 722 C CA . PHE A 1 98 ? -3.791 -10.410 14.474 1.00 97.56 98 PHE A CA 1
ATOM 723 C C . PHE A 1 98 ? -2.510 -11.070 13.979 1.00 97.56 98 PHE A C 1
ATOM 725 O O . PHE A 1 98 ? -1.497 -11.102 14.681 1.00 97.56 98 PHE A O 1
ATOM 732 N N . ASP A 1 99 ? -2.552 -11.583 12.761 1.00 97.88 99 ASP A N 1
ATOM 733 C CA . ASP A 1 99 ? -1.391 -12.204 12.142 1.00 97.88 99 ASP A CA 1
ATOM 734 C C . ASP A 1 99 ? -0.339 -11.139 11.803 1.00 97.88 99 ASP A C 1
ATOM 736 O O . ASP A 1 99 ? 0.852 -11.384 11.962 1.00 97.88 99 ASP A O 1
ATOM 740 N N . GLN A 1 100 ? -0.782 -9.936 11.411 1.00 97.94 100 GLN A N 1
ATOM 741 C CA . GLN A 1 100 ? 0.074 -8.812 11.023 1.00 97.94 100 GLN A CA 1
ATOM 742 C C . GLN A 1 100 ? -0.374 -7.491 11.656 1.00 97.94 100 GLN A C 1
ATOM 744 O O . GLN A 1 100 ? -1.550 -7.298 11.971 1.00 97.94 100 GLN A O 1
ATOM 749 N N . VAL A 1 101 ? 0.558 -6.540 11.745 1.00 98.50 101 VAL A N 1
ATOM 750 C CA . VAL A 1 101 ? 0.259 -5.116 11.941 1.00 98.50 101 VAL A CA 1
ATOM 751 C C . VAL A 1 101 ? 0.820 -4.308 10.783 1.00 98.50 101 VAL A C 1
ATOM 753 O O . VAL A 1 101 ? 2.011 -4.395 10.477 1.00 98.50 101 VAL A O 1
ATOM 756 N N . HIS A 1 102 ? -0.038 -3.522 10.141 1.00 98.69 102 HIS A N 1
ATOM 757 C CA . HIS A 1 102 ? 0.328 -2.587 9.090 1.00 98.69 102 HIS A CA 1
ATOM 758 C C . HIS A 1 102 ? 0.123 -1.152 9.576 1.00 98.69 102 HIS A C 1
ATOM 760 O O . HIS A 1 102 ? -0.945 -0.785 10.060 1.00 98.69 102 HIS A O 1
ATOM 766 N N . VAL A 1 103 ? 1.155 -0.327 9.427 1.00 98.50 103 VAL A N 1
ATOM 767 C CA . VAL A 1 103 ? 1.173 1.086 9.808 1.00 98.50 103 VAL A CA 1
ATOM 768 C C . VAL A 1 103 ? 1.686 1.912 8.638 1.00 98.50 103 VAL A C 1
ATOM 770 O O . VAL A 1 103 ? 2.785 1.664 8.136 1.00 98.50 103 VAL A O 1
ATOM 773 N N . TRP A 1 104 ? 0.902 2.898 8.204 1.00 98.12 104 TRP A N 1
ATOM 774 C CA . TRP A 1 104 ? 1.244 3.748 7.061 1.00 98.12 104 TRP A CA 1
ATOM 775 C C . TRP A 1 104 ? 0.587 5.134 7.157 1.00 98.12 104 TRP A C 1
ATOM 777 O O . TRP A 1 104 ? -0.446 5.285 7.814 1.00 98.12 104 TRP A O 1
ATOM 787 N N . PRO A 1 105 ? 1.144 6.165 6.498 1.00 97.69 105 PRO A N 1
ATOM 788 C CA . PRO A 1 105 ? 0.513 7.472 6.406 1.00 97.69 105 PRO A CA 1
ATOM 789 C C . PRO A 1 105 ? -0.486 7.530 5.244 1.00 97.69 105 PRO A C 1
ATOM 791 O O . PRO A 1 105 ? -0.338 6.842 4.234 1.00 97.69 105 PRO A O 1
ATOM 794 N N . ARG A 1 106 ? -1.489 8.407 5.339 1.00 96.44 106 ARG A N 1
ATOM 795 C CA . ARG A 1 106 ? -2.330 8.743 4.174 1.00 96.44 106 ARG A CA 1
ATOM 796 C C . ARG A 1 106 ? -1.541 9.508 3.104 1.00 96.44 106 ARG A C 1
ATOM 798 O O . ARG A 1 106 ? -0.553 10.184 3.401 1.00 96.44 106 ARG A O 1
ATOM 805 N N . ASP A 1 107 ? -2.073 9.550 1.884 1.00 96.44 107 ASP A N 1
ATOM 806 C CA . ASP A 1 107 ? -1.525 10.399 0.823 1.00 96.44 107 ASP A CA 1
ATOM 807 C C . ASP A 1 107 ? -1.766 11.888 1.124 1.00 96.44 107 ASP A C 1
ATOM 809 O O . ASP A 1 107 ? -2.820 12.465 0.841 1.00 96.44 107 ASP A O 1
ATOM 813 N N . ARG A 1 108 ? -0.765 12.546 1.716 1.00 94.50 108 ARG A N 1
ATOM 814 C CA . ARG A 1 108 ? -0.852 13.963 2.106 1.00 94.50 108 ARG A CA 1
ATOM 815 C C . ARG A 1 108 ? -0.733 14.946 0.942 1.00 94.50 108 ARG A C 1
ATOM 817 O O . ARG A 1 108 ? -1.148 16.096 1.083 1.00 94.50 108 ARG A O 1
ATOM 824 N N . LEU A 1 109 ? -0.173 14.508 -0.182 1.00 95.88 109 LEU A N 1
ATOM 825 C CA . LEU A 1 109 ? 0.028 15.308 -1.385 1.00 95.88 109 LEU A CA 1
ATOM 826 C C . LEU A 1 109 ? -0.335 14.488 -2.632 1.00 95.88 109 LEU A C 1
ATOM 828 O O . LEU A 1 109 ? -0.288 13.261 -2.588 1.00 95.88 109 LEU A O 1
ATOM 832 N N . PRO A 1 110 ? -0.669 15.144 -3.755 1.00 95.44 110 PRO A N 1
ATOM 833 C CA . PRO A 1 110 ? -0.739 14.478 -5.050 1.00 95.44 110 PRO A CA 1
ATOM 834 C C . PRO A 1 110 ? 0.587 13.801 -5.408 1.00 95.44 110 PRO A C 1
ATOM 836 O O . PRO A 1 110 ? 1.660 14.359 -5.165 1.00 95.44 110 PRO A O 1
ATOM 839 N N . ILE A 1 111 ? 0.505 12.625 -6.029 1.00 91.38 111 ILE A N 1
ATOM 840 C CA . ILE A 1 111 ? 1.668 11.841 -6.468 1.00 91.38 111 ILE A CA 1
ATOM 841 C C . ILE A 1 111 ? 2.559 12.689 -7.389 1.00 91.38 111 ILE A C 1
ATOM 843 O O . ILE A 1 111 ? 2.088 13.327 -8.332 1.00 91.38 111 ILE A O 1
ATOM 847 N N . GLY A 1 112 ? 3.862 12.712 -7.110 1.00 89.31 112 GLY A N 1
ATOM 848 C CA . GLY A 1 112 ? 4.871 13.510 -7.805 1.00 89.31 112 GLY A CA 1
ATOM 849 C C . GLY A 1 112 ? 4.971 14.974 -7.369 1.00 89.31 112 GLY A C 1
ATOM 850 O O . GLY A 1 112 ? 5.956 15.635 -7.707 1.00 89.31 112 GLY A O 1
ATOM 851 N N . LYS A 1 113 ? 4.015 15.511 -6.601 1.00 92.88 113 LYS A N 1
ATOM 852 C CA . LYS A 1 113 ? 4.104 16.892 -6.106 1.00 92.88 113 LYS A CA 1
ATOM 853 C C . LYS A 1 113 ? 5.208 16.986 -5.054 1.00 92.88 113 LYS A C 1
ATOM 855 O O . LYS A 1 113 ? 5.134 16.322 -4.027 1.00 92.88 113 LYS A O 1
ATOM 860 N N . PHE A 1 114 ? 6.219 17.819 -5.303 1.00 92.75 114 PHE A N 1
ATOM 861 C CA . PHE A 1 114 ? 7.417 17.935 -4.453 1.00 92.75 114 PHE A CA 1
ATOM 862 C C . PHE A 1 114 ? 8.141 16.596 -4.222 1.00 92.75 114 PHE A C 1
ATOM 864 O O . PHE A 1 114 ? 8.705 16.377 -3.156 1.00 92.75 114 PHE A O 1
ATOM 871 N N . GLY A 1 115 ? 8.089 15.687 -5.204 1.00 87.94 115 GLY A N 1
ATOM 872 C CA . GLY A 1 115 ? 8.676 14.350 -5.071 1.00 87.94 115 GLY A CA 1
ATOM 873 C C . GLY A 1 115 ? 7.913 13.423 -4.122 1.00 87.94 115 GLY A C 1
ATOM 874 O O . GLY A 1 115 ? 8.459 12.408 -3.708 1.00 87.94 115 GLY A O 1
ATOM 875 N N . PHE A 1 116 ? 6.671 13.761 -3.756 1.00 92.00 116 PHE A N 1
ATOM 876 C CA . PHE A 1 116 ? 5.835 12.885 -2.944 1.00 92.00 116 PHE A CA 1
ATOM 877 C C . PHE A 1 116 ? 5.522 11.582 -3.682 1.00 92.00 116 PHE A C 1
ATOM 879 O O . PHE A 1 116 ? 5.005 11.611 -4.800 1.00 92.00 116 PHE A O 1
ATOM 886 N N . GLU A 1 117 ? 5.752 10.463 -3.007 1.00 90.75 117 GLU A N 1
ATOM 887 C CA . GLU A 1 117 ? 5.335 9.135 -3.437 1.00 90.75 117 GLU A CA 1
ATOM 888 C C . GLU A 1 117 ? 4.559 8.461 -2.291 1.00 90.75 117 GLU A C 1
ATOM 890 O O . GLU A 1 117 ? 4.888 8.687 -1.120 1.00 90.75 117 GLU A O 1
ATOM 895 N N . PRO A 1 118 ? 3.514 7.672 -2.595 1.00 92.94 118 PRO A N 1
ATOM 896 C CA . PRO A 1 118 ? 2.785 6.919 -1.584 1.00 92.94 118 PRO A CA 1
ATOM 897 C C . PRO A 1 118 ? 3.653 5.874 -0.878 1.00 92.94 118 PRO A C 1
ATOM 899 O O . PRO A 1 118 ? 4.590 5.335 -1.461 1.00 92.94 118 PRO A O 1
ATOM 902 N N . GLY A 1 119 ? 3.273 5.521 0.350 1.00 92.31 119 GLY A N 1
ATOM 903 C CA . GLY A 1 119 ? 3.905 4.450 1.121 1.00 92.31 119 GLY A CA 1
ATOM 904 C C . GLY A 1 119 ? 4.459 4.925 2.459 1.00 92.31 119 GLY A C 1
ATOM 905 O O . GLY A 1 119 ? 4.156 6.023 2.926 1.00 92.31 119 GLY A O 1
ATOM 906 N N . ALA A 1 120 ? 5.246 4.063 3.100 1.00 92.69 120 ALA A N 1
ATOM 907 C CA . ALA A 1 120 ? 5.807 4.333 4.417 1.00 92.69 120 ALA A CA 1
ATOM 908 C C . ALA A 1 120 ? 6.902 5.415 4.365 1.00 92.69 120 ALA A C 1
ATOM 910 O O . ALA A 1 120 ? 7.921 5.253 3.692 1.00 92.69 120 ALA A O 1
ATOM 911 N N . ASP A 1 121 ? 6.721 6.482 5.141 1.00 93.69 121 ASP A N 1
ATOM 912 C CA . ASP A 1 121 ? 7.745 7.489 5.433 1.00 93.69 121 ASP A CA 1
ATOM 913 C C . ASP A 1 121 ? 8.511 7.174 6.735 1.00 93.69 121 ASP A C 1
ATOM 915 O O . ASP A 1 121 ? 8.187 6.227 7.455 1.00 93.69 121 ASP A O 1
ATOM 919 N N . GLU A 1 122 ? 9.547 7.957 7.049 1.00 94.56 122 GLU A N 1
ATOM 920 C CA . GLU A 1 122 ? 10.372 7.761 8.253 1.00 94.56 122 GLU A CA 1
ATOM 921 C C . GLU A 1 122 ? 9.545 7.770 9.544 1.00 94.56 122 GLU A C 1
ATOM 923 O O . GLU A 1 122 ? 9.764 6.943 10.428 1.00 94.56 122 GLU A O 1
ATOM 928 N N . VAL A 1 123 ? 8.553 8.660 9.635 1.00 94.94 123 VAL A N 1
ATOM 929 C CA . VAL A 1 123 ? 7.685 8.772 10.814 1.00 94.94 123 VAL A CA 1
ATOM 930 C C . VAL A 1 123 ? 6.859 7.502 10.980 1.00 94.94 123 VAL A C 1
ATOM 932 O O . VAL A 1 123 ? 6.843 6.914 12.058 1.00 94.94 123 VAL A O 1
ATOM 935 N N . SER A 1 124 ? 6.207 7.042 9.914 1.00 96.31 124 SER A N 1
ATOM 936 C CA . SER A 1 124 ? 5.386 5.833 9.953 1.00 96.31 124 SER A CA 1
ATOM 937 C C . SER A 1 124 ? 6.187 4.573 10.265 1.00 96.31 124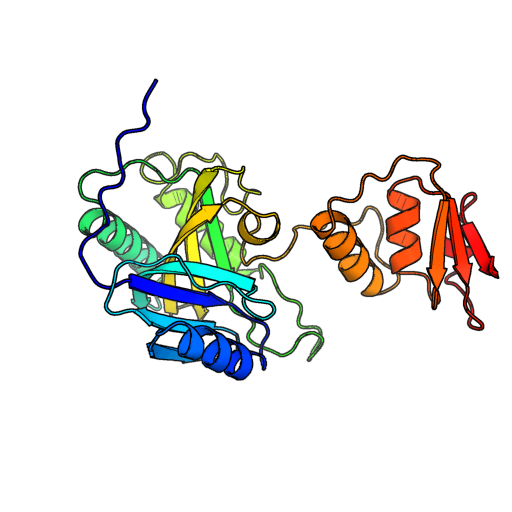 SER A C 1
ATOM 939 O O . SER A 1 124 ? 5.670 3.710 10.967 1.00 96.31 124 SER A O 1
ATOM 941 N N . LYS A 1 125 ? 7.454 4.486 9.836 1.00 96.88 125 LYS A N 1
ATOM 942 C CA . LYS A 1 125 ? 8.359 3.380 10.191 1.00 96.88 125 LYS A CA 1
ATOM 943 C C . LYS A 1 125 ? 8.673 3.366 11.688 1.00 96.88 125 LYS A C 1
ATOM 945 O O . LYS A 1 125 ? 8.475 2.344 12.334 1.00 96.88 125 LYS A O 1
ATOM 950 N N . LEU A 1 126 ? 9.050 4.511 12.262 1.00 96.88 126 LEU A N 1
ATOM 951 C CA . LEU A 1 126 ? 9.314 4.623 13.705 1.00 96.88 12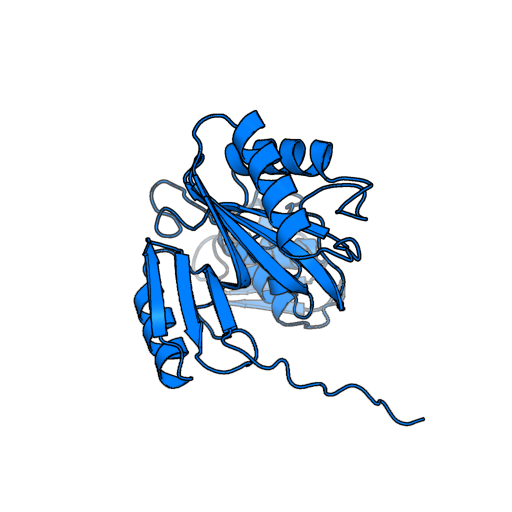6 LEU A CA 1
ATOM 952 C C . LEU A 1 126 ? 8.071 4.314 14.550 1.00 96.88 126 LEU A C 1
ATOM 954 O O . LEU A 1 126 ? 8.161 3.672 15.601 1.00 96.88 126 LEU A O 1
ATOM 958 N N . VAL A 1 127 ? 6.899 4.755 14.086 1.00 97.44 127 VAL A N 1
ATOM 959 C CA . VAL A 1 127 ? 5.622 4.427 14.726 1.00 97.44 127 VAL A CA 1
ATOM 960 C C . VAL A 1 127 ? 5.332 2.930 14.619 1.00 97.44 127 VAL A C 1
ATOM 962 O O . VAL A 1 127 ? 4.944 2.332 15.619 1.00 97.44 127 VAL A O 1
ATOM 965 N N . ALA A 1 128 ? 5.556 2.315 13.455 1.00 98.06 128 ALA A N 1
ATOM 966 C CA . ALA A 1 128 ? 5.371 0.880 13.252 1.00 98.06 128 ALA A CA 1
ATOM 967 C C . ALA A 1 128 ? 6.220 0.055 14.226 1.00 98.06 128 ALA A C 1
ATOM 969 O O . ALA A 1 128 ? 5.692 -0.845 14.880 1.00 98.06 128 ALA A O 1
ATOM 970 N N . ASP A 1 129 ? 7.498 0.407 14.380 1.00 98.12 129 ASP A N 1
ATOM 971 C CA . ASP A 1 129 ? 8.418 -0.268 15.299 1.00 98.12 129 ASP A CA 1
ATOM 972 C C . ASP A 1 129 ? 7.976 -0.115 16.760 1.00 98.12 129 ASP A C 1
ATOM 974 O O . ASP A 1 129 ? 7.972 -1.083 17.522 1.00 98.12 129 ASP A O 1
ATOM 978 N N . SER A 1 130 ? 7.539 1.087 17.148 1.00 97.69 130 SER A N 1
ATOM 979 C CA . SER A 1 130 ? 7.079 1.371 18.514 1.00 97.69 130 SER A CA 1
ATOM 980 C C . SER A 1 130 ? 5.781 0.628 18.852 1.00 97.69 130 SER A C 1
ATOM 982 O O . SER A 1 130 ? 5.659 0.030 19.922 1.00 97.69 130 SER A O 1
ATOM 984 N N . VAL A 1 131 ? 4.820 0.622 17.922 1.00 97.94 131 VAL A N 1
ATOM 985 C CA . VAL A 1 131 ? 3.573 -0.146 18.044 1.00 97.94 131 VAL A CA 1
ATOM 986 C C . VAL A 1 131 ? 3.883 -1.635 18.151 1.00 97.94 131 VAL A C 1
ATOM 988 O O . VAL A 1 131 ? 3.374 -2.308 19.046 1.00 97.94 131 VAL A O 1
ATOM 991 N N . PHE A 1 132 ? 4.736 -2.157 17.270 1.00 98.25 132 PHE A N 1
ATOM 992 C CA . PHE A 1 132 ? 5.100 -3.568 17.272 1.00 98.25 132 PHE A CA 1
ATOM 993 C C . PHE A 1 132 ? 5.797 -3.980 18.571 1.00 98.25 132 PHE A C 1
ATOM 995 O O . PHE A 1 132 ? 5.433 -4.994 19.165 1.00 98.25 132 PHE A O 1
ATOM 1002 N N . GLY A 1 133 ? 6.730 -3.168 19.073 1.00 97.44 133 GLY A N 1
ATOM 1003 C CA . GLY A 1 133 ? 7.392 -3.405 20.357 1.00 97.44 133 GLY A CA 1
ATOM 1004 C C . GLY A 1 133 ? 6.417 -3.523 21.534 1.00 97.44 133 GLY A C 1
ATOM 1005 O O . GLY A 1 133 ? 6.659 -4.311 22.443 1.00 97.44 133 GLY A O 1
ATOM 1006 N N . SER A 1 134 ? 5.290 -2.804 21.498 1.00 96.81 134 SER A N 1
ATOM 1007 C CA . SER A 1 134 ? 4.262 -2.881 22.544 1.00 96.81 134 SER A CA 1
ATOM 1008 C C . SER A 1 134 ? 3.236 -4.000 22.345 1.00 96.81 134 SER A C 1
ATOM 1010 O O . SER A 1 134 ? 2.651 -4.460 23.325 1.00 96.81 134 SER A O 1
ATOM 1012 N N . LEU A 1 135 ? 2.953 -4.393 21.101 1.00 96.12 135 LEU A N 1
ATOM 1013 C CA . LEU A 1 135 ? 1.853 -5.309 20.769 1.00 96.12 135 LEU A CA 1
ATOM 1014 C C . LEU A 1 135 ? 2.308 -6.732 20.407 1.00 96.12 135 LEU A C 1
ATOM 1016 O O . LEU A 1 135 ? 1.492 -7.660 20.427 1.00 96.12 135 LEU A O 1
ATOM 1020 N N . SER A 1 136 ? 3.585 -6.926 20.075 1.00 95.12 136 SER A N 1
ATOM 1021 C CA . SER A 1 136 ? 4.155 -8.239 19.752 1.00 95.12 136 SER A CA 1
ATOM 1022 C C . SER A 1 136 ? 3.949 -9.247 20.891 1.00 95.12 136 SER A C 1
ATOM 1024 O O . SER A 1 136 ? 3.991 -8.914 22.077 1.00 95.12 136 SER A O 1
ATOM 1026 N N . GLY A 1 137 ? 3.633 -10.494 20.533 1.00 88.44 137 GLY A N 1
ATOM 1027 C CA . GLY A 1 137 ? 3.426 -11.597 21.481 1.00 88.44 137 GLY A CA 1
ATOM 1028 C C . GLY A 1 137 ? 2.096 -11.582 22.248 1.00 88.44 137 GLY A C 1
ATOM 1029 O O . GLY A 1 137 ? 1.699 -12.622 22.769 1.00 88.44 137 GLY A O 1
ATOM 1030 N N . SER A 1 138 ? 1.384 -10.451 22.294 1.00 92.06 138 SER A N 1
ATOM 1031 C CA . SER A 1 138 ? 0.064 -10.331 22.935 1.00 92.06 138 SER A CA 1
ATOM 1032 C C . SER A 1 138 ? -1.062 -10.140 21.919 1.00 92.06 138 SER A C 1
ATOM 1034 O O . SER A 1 138 ? -2.053 -10.869 21.944 1.00 92.06 138 SER A O 1
ATOM 1036 N N . TRP A 1 139 ? -0.889 -9.194 20.996 1.00 96.19 139 TRP A N 1
ATOM 1037 C CA . TRP A 1 139 ? -1.878 -8.831 19.983 1.00 96.19 139 TRP A CA 1
ATOM 1038 C C . TRP A 1 139 ? -1.450 -9.185 18.567 1.00 96.19 139 TRP A C 1
ATOM 1040 O O . TRP A 1 139 ? -2.327 -9.387 17.734 1.00 96.19 139 TRP A O 1
ATOM 1050 N N . ILE A 1 140 ? -0.145 -9.259 18.295 1.00 97.25 140 ILE A N 1
ATOM 1051 C CA . ILE A 1 140 ? 0.411 -9.505 16.958 1.00 97.25 140 ILE A CA 1
ATOM 1052 C C . ILE A 1 140 ? 1.252 -10.784 16.960 1.00 97.25 140 ILE A C 1
ATOM 1054 O O . ILE A 1 140 ? 2.091 -10.972 17.846 1.00 97.25 140 ILE A O 1
ATOM 1058 N N . SER A 1 141 ? 1.022 -11.651 15.972 1.00 96.12 141 SER A N 1
ATOM 1059 C CA . SER A 1 141 ? 1.735 -12.926 15.810 1.00 96.12 141 SER A CA 1
ATOM 1060 C C . SER A 1 141 ? 2.961 -12.862 14.900 1.00 96.12 141 SER A C 1
ATOM 1062 O O . SER A 1 141 ? 3.825 -13.729 15.021 1.00 96.12 141 SER A O 1
ATOM 1064 N N . SER A 1 142 ? 3.064 -11.875 14.006 1.00 96.44 142 SER A N 1
ATOM 1065 C CA . SER A 1 142 ? 4.259 -11.687 13.182 1.00 96.44 142 SER A CA 1
ATOM 1066 C C . SER A 1 142 ? 5.499 -11.349 14.019 1.00 96.44 142 SER A C 1
ATOM 1068 O O . SER A 1 142 ? 5.416 -10.894 15.158 1.00 96.44 142 SER A O 1
ATOM 1070 N N . ASP A 1 143 ? 6.672 -11.567 13.428 1.00 96.44 143 ASP A N 1
ATOM 1071 C CA . ASP A 1 143 ? 7.987 -11.246 14.000 1.00 96.44 143 ASP A CA 1
ATOM 1072 C C . ASP A 1 143 ? 8.440 -9.798 13.729 1.00 96.44 143 ASP A C 1
ATOM 1074 O O . ASP A 1 143 ? 9.353 -9.315 14.394 1.00 96.44 143 ASP A O 1
ATOM 1078 N N . HIS A 1 144 ? 7.782 -9.098 12.799 1.00 97.06 144 HIS A N 1
ATOM 1079 C CA . HIS A 1 144 ? 8.053 -7.709 12.428 1.00 97.06 144 HIS A CA 1
ATOM 1080 C C . HIS A 1 144 ? 6.766 -6.982 11.994 1.00 97.06 144 HIS A C 1
ATOM 1082 O O . HIS A 1 144 ? 5.829 -7.635 11.506 1.00 97.06 144 HIS A O 1
ATOM 1088 N N . PRO A 1 145 ? 6.698 -5.640 12.119 1.00 97.75 145 PRO A N 1
ATOM 1089 C CA . PRO A 1 145 ? 5.608 -4.866 11.538 1.00 97.75 145 PRO A CA 1
ATOM 1090 C C . PRO A 1 145 ? 5.719 -4.819 10.012 1.00 97.75 145 PRO A C 1
ATOM 1092 O O . PRO A 1 145 ? 6.783 -5.057 9.441 1.00 97.75 145 PRO A O 1
ATOM 1095 N N . ASN A 1 146 ? 4.629 -4.438 9.344 1.00 97.44 146 ASN A N 1
ATOM 1096 C CA . ASN A 1 146 ? 4.622 -4.097 7.919 1.00 97.44 146 ASN A CA 1
ATOM 1097 C C . ASN A 1 146 ? 5.125 -5.207 6.975 1.00 97.44 146 ASN A C 1
ATOM 1099 O O . ASN A 1 146 ? 5.508 -4.930 5.836 1.00 97.44 146 ASN A O 1
ATOM 1103 N N . ARG A 1 147 ? 5.091 -6.476 7.401 1.00 96.38 147 ARG A N 1
ATOM 1104 C CA . ARG A 1 147 ? 5.371 -7.603 6.505 1.00 96.38 147 ARG A CA 1
ATOM 1105 C C . ARG A 1 147 ? 4.281 -7.730 5.451 1.00 96.38 147 ARG A C 1
ATOM 1107 O O . ARG A 1 147 ? 3.118 -7.421 5.700 1.00 96.38 147 ARG A O 1
ATOM 1114 N N . ILE A 1 148 ? 4.645 -8.264 4.288 1.00 96.56 148 ILE A N 1
ATOM 1115 C CA . ILE A 1 148 ? 3.655 -8.664 3.286 1.00 96.56 148 ILE A CA 1
ATOM 1116 C C . ILE A 1 148 ? 2.786 -9.769 3.891 1.00 96.56 148 ILE A C 1
ATOM 1118 O O . ILE A 1 148 ? 3.288 -10.861 4.170 1.00 96.56 148 ILE A O 1
ATOM 1122 N N . ALA A 1 149 ? 1.497 -9.484 4.064 1.00 97.56 149 ALA A N 1
ATOM 1123 C CA . ALA A 1 149 ? 0.548 -10.442 4.611 1.00 97.56 149 ALA A CA 1
ATOM 1124 C C . ALA A 1 149 ? 0.314 -11.608 3.634 1.00 97.56 149 ALA A C 1
ATOM 1126 O O . ALA A 1 149 ? 0.472 -11.470 2.413 1.00 97.56 149 ALA A O 1
ATOM 1127 N N . GLN A 1 150 ? -0.089 -12.762 4.150 1.00 97.06 150 GLN A N 1
ATOM 1128 C CA . GLN A 1 150 ? -0.561 -13.894 3.352 1.00 97.06 150 GLN A CA 1
ATOM 1129 C C . GLN A 1 150 ? -2.084 -13.846 3.160 1.00 97.06 150 GLN A C 1
ATOM 1131 O O . GLN A 1 150 ? -2.794 -13.256 3.974 1.00 97.06 150 GLN A O 1
ATOM 1136 N N . PRO A 1 151 ? -2.625 -14.457 2.090 1.00 96.75 151 PRO A N 1
ATOM 1137 C CA . PRO A 1 151 ? -4.070 -14.585 1.936 1.00 96.75 151 PRO A CA 1
ATOM 1138 C C . PRO A 1 151 ? -4.712 -15.264 3.157 1.00 96.75 151 PRO A C 1
ATOM 1140 O O . PRO A 1 151 ? -4.278 -16.335 3.575 1.00 96.75 151 PRO A O 1
ATOM 1143 N N . GLY A 1 152 ? -5.759 -14.649 3.704 1.00 97.25 152 GLY A N 1
ATOM 1144 C CA . GLY A 1 152 ? -6.480 -15.103 4.893 1.00 97.25 152 GLY A CA 1
ATOM 1145 C C . GLY A 1 152 ? -5.950 -14.556 6.222 1.00 97.25 152 GLY A C 1
ATOM 1146 O O . GLY A 1 152 ? -6.645 -14.698 7.227 1.00 97.25 152 GLY A O 1
ATOM 1147 N N . GLU A 1 153 ? -4.779 -13.912 6.244 1.00 97.75 153 GLU A N 1
ATOM 1148 C CA . GLU A 1 153 ? -4.245 -13.289 7.460 1.00 97.75 153 GLU A CA 1
ATOM 1149 C C . GLU A 1 153 ? -5.089 -12.081 7.885 1.00 97.75 153 GLU A C 1
ATOM 1151 O O . GLU A 1 153 ? -5.497 -11.253 7.064 1.00 97.75 153 GLU A O 1
ATOM 1156 N N . ARG A 1 154 ? -5.339 -11.966 9.191 1.00 97.69 154 ARG A N 1
ATOM 1157 C CA . ARG A 1 154 ? -5.949 -10.789 9.810 1.00 97.69 154 ARG A CA 1
ATOM 1158 C C . ARG A 1 154 ? -4.878 -9.739 10.053 1.00 97.69 154 ARG A C 1
ATOM 1160 O O . ARG A 1 154 ? -3.909 -9.987 10.769 1.00 97.69 154 ARG A O 1
ATOM 1167 N N . VAL A 1 155 ? -5.105 -8.546 9.530 1.00 98.56 155 VAL A N 1
ATOM 1168 C CA . VAL A 1 155 ? -4.167 -7.429 9.628 1.00 98.56 155 VAL A CA 1
ATOM 1169 C C . VAL A 1 155 ? -4.775 -6.345 10.508 1.00 98.56 155 VAL A C 1
ATOM 1171 O O . VAL A 1 155 ? -5.893 -5.898 10.251 1.00 98.56 155 VAL A O 1
ATOM 1174 N N . LEU A 1 156 ? -4.052 -5.940 11.553 1.00 98.62 156 LEU A N 1
ATOM 1175 C CA . LEU A 1 156 ? -4.342 -4.715 12.292 1.00 98.62 156 LEU A CA 1
ATOM 1176 C C . LEU A 1 156 ? -3.808 -3.528 11.491 1.00 98.62 156 LEU A C 1
ATOM 1178 O O . LEU A 1 156 ? -2.610 -3.444 11.243 1.00 98.62 156 LEU A O 1
ATOM 1182 N N . ASP A 1 157 ? -4.683 -2.598 11.142 1.00 98.75 157 ASP A N 1
ATOM 1183 C CA . ASP A 1 157 ? -4.359 -1.435 10.330 1.00 98.75 157 ASP A CA 1
ATOM 1184 C C . ASP A 1 157 ? -4.317 -0.170 11.180 1.00 98.75 157 ASP A C 1
ATOM 1186 O O . ASP A 1 157 ? -5.272 0.147 11.897 1.00 98.75 157 ASP A O 1
ATOM 1190 N N . ILE A 1 158 ? -3.234 0.592 11.051 1.00 98.69 158 ILE A N 1
ATOM 1191 C CA . ILE A 1 158 ? -3.067 1.892 11.697 1.00 98.69 158 ILE A CA 1
ATOM 1192 C C . ILE A 1 158 ? -2.709 2.919 10.629 1.00 98.69 158 ILE A C 1
ATOM 1194 O O . ILE A 1 158 ? -1.584 2.974 10.128 1.00 98.69 158 ILE A O 1
ATOM 1198 N N . VAL A 1 159 ? -3.683 3.761 10.295 1.00 98.56 159 VAL A N 1
ATOM 1199 C CA . VAL A 1 159 ? -3.502 4.853 9.341 1.00 98.56 159 VAL A CA 1
ATOM 1200 C C . VAL A 1 159 ? -3.122 6.115 10.095 1.00 98.56 159 VAL A C 1
ATOM 1202 O O . VAL A 1 159 ? -3.914 6.648 10.877 1.00 98.56 159 VAL A O 1
ATOM 1205 N N . LEU A 1 160 ? -1.930 6.636 9.819 1.00 98.06 160 LEU A N 1
ATOM 1206 C CA . LEU A 1 160 ? -1.503 7.940 10.308 1.00 98.06 160 LEU A CA 1
ATOM 1207 C C . LEU A 1 160 ? -2.131 9.011 9.411 1.00 98.06 160 LEU A C 1
ATOM 1209 O O . LEU A 1 160 ? -1.637 9.316 8.321 1.00 98.06 160 LEU A O 1
ATOM 1213 N N . VAL A 1 161 ? -3.262 9.567 9.849 1.00 96.44 161 VAL A N 1
ATOM 1214 C CA . VAL A 1 161 ? -3.874 10.719 9.172 1.00 96.44 161 VAL A CA 1
ATOM 1215 C C . VAL A 1 161 ? -3.019 11.958 9.414 1.00 96.44 161 VAL A C 1
ATOM 1217 O O . VAL A 1 161 ? -2.816 12.742 8.490 1.00 96.44 161 VAL A O 1
ATOM 1220 N N . ASP A 1 162 ? -2.481 12.088 10.621 1.00 93.00 162 ASP A N 1
ATOM 1221 C CA . ASP A 1 162 ? -1.396 12.991 11.002 1.00 93.00 162 ASP A CA 1
ATOM 1222 C C . ASP A 1 162 ? -0.558 12.281 12.100 1.00 93.00 162 ASP A C 1
ATOM 1224 O O . ASP A 1 162 ? -1.030 11.292 12.666 1.00 93.00 162 ASP A O 1
ATOM 1228 N N . PRO A 1 163 ? 0.662 12.739 12.457 1.00 89.06 163 PRO A N 1
ATOM 1229 C CA . PRO A 1 163 ? 1.507 12.036 13.437 1.00 89.06 163 PRO A CA 1
ATOM 1230 C C . PRO A 1 163 ? 0.839 11.782 14.799 1.00 89.06 163 PRO A C 1
ATOM 1232 O O . PRO A 1 163 ? 1.085 10.755 15.424 1.00 89.06 163 PRO A O 1
ATOM 1235 N N . ALA A 1 164 ? -0.036 12.697 15.222 1.00 94.06 164 ALA A N 1
ATOM 1236 C CA . ALA A 1 164 ? -0.800 12.630 16.467 1.00 94.06 164 ALA A CA 1
ATOM 1237 C C . ALA A 1 164 ? -2.255 12.155 16.273 1.00 94.06 164 ALA A C 1
ATOM 1239 O O . ALA A 1 164 ? -3.024 12.185 17.227 1.00 94.06 164 ALA A O 1
ATOM 1240 N N . ASP A 1 165 ? -2.674 11.783 15.056 1.00 97.25 165 ASP A N 1
ATOM 1241 C CA . ASP A 1 165 ? -4.061 11.419 14.718 1.00 97.25 165 ASP A CA 1
ATOM 1242 C C . ASP A 1 165 ? -4.080 10.088 13.955 1.00 97.25 165 ASP A C 1
ATOM 1244 O O . ASP A 1 165 ? -3.777 10.032 12.757 1.00 97.25 165 ASP A O 1
ATOM 1248 N N . TRP A 1 166 ? -4.370 9.004 14.677 1.00 98.31 166 TRP A N 1
ATOM 1249 C CA . TRP A 1 166 ? -4.339 7.640 14.152 1.00 98.31 166 TRP A CA 1
ATOM 1250 C C . TRP A 1 166 ? -5.756 7.111 14.003 1.00 98.31 166 TRP A C 1
ATOM 1252 O O . TRP A 1 166 ? -6.548 7.156 14.945 1.00 98.31 166 TRP A O 1
ATOM 1262 N N . PHE A 1 167 ? -6.059 6.543 12.844 1.00 98.62 167 PHE A N 1
ATOM 1263 C CA . PHE A 1 167 ? -7.242 5.713 12.672 1.00 98.62 167 PHE A CA 1
ATOM 1264 C C . PHE A 1 167 ? -6.842 4.252 12.749 1.00 98.62 167 PHE A C 1
ATOM 1266 O O . PHE A 1 167 ? -5.890 3.828 12.097 1.00 98.62 167 PHE A O 1
ATOM 1273 N N . VAL A 1 168 ? -7.580 3.502 13.556 1.00 98.75 168 VAL A N 1
ATOM 1274 C CA . VAL A 1 168 ? -7.314 2.095 13.822 1.00 98.75 168 VAL A CA 1
ATOM 1275 C C . VAL A 1 168 ? -8.456 1.276 13.251 1.00 98.75 168 VAL A C 1
ATOM 1277 O O . VAL A 1 168 ? -9.639 1.604 13.414 1.00 98.75 168 VAL A O 1
ATOM 1280 N N . GLY A 1 169 ? -8.098 0.190 12.590 1.00 98.31 169 GLY A N 1
ATOM 1281 C CA . GLY A 1 169 ? -9.044 -0.751 12.034 1.00 98.31 169 GLY A CA 1
ATOM 1282 C C . GLY A 1 169 ? -8.387 -2.075 11.721 1.00 98.31 169 GLY A C 1
ATOM 1283 O O . GLY A 1 169 ? -7.279 -2.350 12.169 1.00 98.31 169 GLY A O 1
ATOM 1284 N N . TRP A 1 170 ? -9.083 -2.918 10.978 1.00 98.38 170 TRP A N 1
ATOM 1285 C CA . TRP A 1 170 ? -8.535 -4.197 10.557 1.00 98.38 170 TRP A CA 1
ATOM 1286 C C . TRP A 1 170 ? -9.186 -4.695 9.276 1.00 98.38 170 TRP A C 1
ATOM 1288 O O . TRP A 1 170 ? -10.312 -4.314 8.942 1.00 98.38 170 TRP A O 1
ATOM 1298 N N . HIS A 1 171 ? -8.500 -5.598 8.591 1.00 98.06 171 HIS A N 1
ATOM 1299 C CA . HIS A 1 171 ? -9.048 -6.317 7.451 1.00 98.06 171 HIS A CA 1
ATOM 1300 C C . HIS A 1 171 ? -8.516 -7.756 7.401 1.00 98.06 171 HIS A C 1
ATOM 1302 O O . HIS A 1 171 ? -7.671 -8.161 8.204 1.00 98.06 171 HIS A O 1
ATOM 1308 N N . VAL A 1 172 ? -9.044 -8.546 6.466 1.00 97.62 172 VAL A N 1
ATOM 1309 C CA . VAL A 1 172 ? -8.491 -9.856 6.104 1.00 97.62 172 VAL A CA 1
ATOM 1310 C C . VAL A 1 172 ? -7.809 -9.714 4.753 1.00 97.62 172 VAL A C 1
ATOM 1312 O O . VAL A 1 172 ? -8.455 -9.348 3.768 1.00 97.62 172 VAL A O 1
ATOM 1315 N N . ALA A 1 173 ? -6.509 -9.983 4.703 1.00 97.31 173 ALA A N 1
ATOM 1316 C CA . ALA A 1 173 ? -5.736 -9.872 3.479 1.00 97.31 173 ALA A CA 1
ATOM 1317 C C . ALA A 1 173 ? -6.208 -10.922 2.461 1.00 97.31 173 ALA A C 1
ATOM 1319 O O . ALA A 1 173 ? -6.350 -12.101 2.780 1.00 97.31 173 ALA A O 1
ATOM 1320 N N . ALA A 1 174 ? -6.446 -10.511 1.217 1.00 92.38 174 ALA A N 1
ATOM 1321 C CA . ALA A 1 174 ? -6.923 -11.411 0.165 1.00 92.38 174 ALA A CA 1
ATOM 1322 C C . ALA A 1 174 ? -6.196 -11.170 -1.161 1.00 92.38 174 ALA A C 1
ATOM 1324 O O . ALA A 1 174 ? -5.488 -12.042 -1.664 1.00 92.38 174 ALA A O 1
ATOM 1325 N N . LYS A 1 175 ? -6.337 -9.965 -1.718 1.00 90.00 175 LYS A N 1
ATOM 1326 C CA . LYS A 1 175 ? -5.709 -9.541 -2.979 1.00 90.00 175 LYS A CA 1
ATOM 1327 C C . LYS A 1 175 ? -4.317 -8.958 -2.730 1.00 90.00 175 LYS A C 1
ATOM 1329 O O . LYS A 1 175 ? -4.007 -8.561 -1.609 1.00 90.00 175 LYS A O 1
ATOM 1334 N N . TRP A 1 176 ? -3.501 -8.837 -3.781 1.00 90.88 176 TRP A N 1
ATOM 1335 C CA . TRP A 1 176 ? -2.147 -8.268 -3.698 1.00 90.88 176 TRP A CA 1
ATOM 1336 C C . TRP A 1 176 ? -2.091 -6.935 -2.950 1.00 90.88 176 TRP A C 1
ATOM 1338 O O . TRP A 1 176 ? -1.374 -6.838 -1.963 1.00 90.88 176 TRP A O 1
ATOM 1348 N N . HIS A 1 177 ? -2.907 -5.953 -3.340 1.00 90.69 177 HIS A N 1
ATOM 1349 C CA . HIS A 1 177 ? -2.905 -4.639 -2.690 1.00 90.69 177 HIS A CA 1
ATOM 1350 C C . HIS A 1 177 ? -3.308 -4.700 -1.206 1.00 90.69 177 HIS A C 1
ATOM 1352 O O . HIS A 1 177 ? -2.697 -4.028 -0.391 1.00 90.69 177 HIS A O 1
ATOM 1358 N N . SER A 1 178 ? -4.261 -5.554 -0.810 1.00 94.38 178 SER A N 1
ATOM 1359 C CA . SER A 1 178 ? -4.600 -5.723 0.616 1.00 94.38 178 SER A CA 1
ATOM 1360 C C . SER A 1 178 ? -3.476 -6.372 1.430 1.00 94.38 178 SER A C 1
ATOM 1362 O O . SER A 1 178 ? -3.469 -6.303 2.644 1.00 94.38 178 SER A O 1
ATOM 1364 N N . ARG A 1 179 ? -2.491 -7.005 0.787 1.00 96.31 179 ARG A N 1
ATOM 1365 C CA . ARG A 1 179 ? -1.382 -7.656 1.496 1.00 96.31 179 ARG A CA 1
ATOM 1366 C C . ARG A 1 179 ? -0.230 -6.711 1.814 1.00 96.31 179 ARG A C 1
ATOM 1368 O O . ARG A 1 179 ? 0.697 -7.119 2.513 1.00 96.31 179 ARG A O 1
ATOM 1375 N N . TRP A 1 180 ? -0.248 -5.492 1.285 1.00 96.44 180 TRP A N 1
ATOM 1376 C CA . TRP A 1 180 ? 0.836 -4.533 1.445 1.00 96.44 180 TRP A CA 1
ATOM 1377 C C . TRP A 1 180 ? 0.424 -3.388 2.370 1.00 96.44 180 TRP A C 1
ATOM 1379 O O . TRP A 1 180 ? -0.699 -2.895 2.239 1.00 96.44 180 TRP A O 1
ATOM 1389 N N . PRO A 1 181 ? 1.325 -2.902 3.243 1.00 96.69 181 PRO A N 1
ATOM 1390 C CA . PRO A 1 181 ? 1.049 -1.738 4.076 1.00 96.69 181 PRO A CA 1
ATOM 1391 C C . PRO A 1 181 ? 0.617 -0.542 3.226 1.00 96.69 181 PRO A C 1
ATOM 1393 O O . PRO A 1 181 ? 1.302 -0.147 2.281 1.00 96.69 181 PRO A O 1
ATOM 1396 N N . GLY A 1 182 ? -0.556 0.013 3.525 1.00 96.31 182 GLY A N 1
ATOM 1397 C CA . GLY A 1 182 ? -1.120 1.123 2.756 1.00 96.31 182 GLY A CA 1
ATOM 1398 C C . GLY A 1 182 ? -1.457 0.801 1.303 1.00 96.31 182 GLY A C 1
ATOM 1399 O O . GLY A 1 182 ? -1.704 1.725 0.534 1.00 96.31 182 GLY A O 1
ATOM 1400 N N . GLY A 1 183 ? -1.480 -0.476 0.918 1.00 95.31 183 GLY A N 1
ATOM 1401 C CA . GLY A 1 183 ? -1.715 -0.921 -0.450 1.00 95.31 183 GLY A CA 1
ATOM 1402 C C . GLY A 1 183 ? -0.653 -0.473 -1.446 1.00 95.31 183 GLY A C 1
ATOM 1403 O O . GLY A 1 183 ? -0.959 -0.348 -2.626 1.00 95.31 183 GLY A O 1
ATOM 1404 N N . VAL A 1 184 ? 0.570 -0.221 -0.971 1.00 94.69 184 VAL A N 1
ATOM 1405 C CA . VAL A 1 184 ? 1.723 0.163 -1.791 1.00 94.69 184 VAL A CA 1
ATOM 1406 C C . VAL A 1 184 ? 2.722 -0.982 -1.790 1.00 94.69 184 VAL A C 1
ATOM 1408 O O . VAL A 1 184 ? 3.178 -1.400 -0.726 1.00 94.69 184 VAL A O 1
ATOM 1411 N N . GLN A 1 185 ? 3.069 -1.498 -2.971 1.00 93.38 185 GLN A N 1
ATOM 1412 C CA . GLN A 1 185 ? 4.013 -2.608 -3.063 1.00 93.38 185 GLN A CA 1
ATOM 1413 C C . GLN A 1 185 ? 5.383 -2.208 -2.489 1.00 93.38 185 GLN A C 1
ATOM 1415 O O . GLN A 1 185 ? 5.972 -1.232 -2.960 1.00 93.38 185 GLN A O 1
ATOM 1420 N N . PRO A 1 186 ? 5.946 -2.974 -1.536 1.00 90.00 186 PRO A N 1
ATOM 1421 C CA . PRO A 1 186 ? 7.341 -2.807 -1.156 1.00 90.00 186 PRO A CA 1
ATOM 1422 C C . PRO A 1 186 ? 8.219 -3.316 -2.308 1.00 90.00 186 PRO A C 1
ATOM 1424 O O . PRO A 1 186 ? 8.380 -4.521 -2.501 1.00 90.00 186 PRO A O 1
ATOM 1427 N N . ILE A 1 187 ? 8.718 -2.391 -3.126 1.00 89.75 187 ILE A N 1
ATOM 1428 C CA . ILE A 1 187 ? 9.591 -2.675 -4.268 1.00 89.75 187 ILE A CA 1
ATOM 1429 C C . ILE A 1 187 ? 11.007 -2.240 -3.904 1.00 89.75 187 ILE A C 1
ATOM 1431 O O . ILE A 1 187 ? 11.239 -1.069 -3.613 1.00 89.75 187 ILE A O 1
ATOM 1435 N N . GLU A 1 188 ? 11.949 -3.174 -3.989 1.00 89.19 188 GLU A N 1
ATOM 1436 C CA . GLU A 1 188 ? 13.384 -2.921 -3.853 1.00 89.19 188 GLU A CA 1
ATOM 1437 C C . GLU A 1 188 ? 14.055 -3.185 -5.209 1.00 89.19 188 GLU A C 1
ATOM 1439 O O . GLU A 1 188 ? 14.263 -4.346 -5.578 1.00 89.19 188 GLU A O 1
ATOM 1444 N N . PRO A 1 189 ? 14.330 -2.132 -6.001 1.00 90.56 189 PRO A N 1
ATOM 1445 C CA . PRO A 1 189 ? 15.037 -2.274 -7.269 1.00 90.56 189 PRO A CA 1
ATOM 1446 C C . PRO A 1 189 ? 16.450 -2.835 -7.067 1.00 90.56 189 PRO A C 1
ATOM 1448 O O . PRO A 1 189 ? 17.120 -2.490 -6.095 1.00 90.56 189 PRO A O 1
ATOM 1451 N N . GLN A 1 190 ? 16.942 -3.651 -8.008 1.00 88.44 190 GLN A N 1
ATOM 1452 C CA . GLN A 1 190 ? 18.335 -4.133 -7.957 1.00 88.44 190 GLN A CA 1
ATOM 1453 C C . GLN A 1 190 ? 19.331 -3.005 -8.258 1.00 88.44 190 GLN A C 1
ATOM 1455 O O . GLN A 1 190 ? 20.462 -3.003 -7.767 1.00 88.44 190 GLN A O 1
ATOM 1460 N N . HIS A 1 191 ? 18.897 -2.042 -9.069 1.00 89.38 191 HIS A N 1
ATOM 1461 C CA . HIS A 1 191 ? 19.652 -0.861 -9.457 1.00 89.38 191 HIS A CA 1
ATOM 1462 C C . HIS A 1 191 ? 18.767 0.381 -9.391 1.00 89.38 191 HIS A C 1
ATOM 1464 O O . HIS A 1 191 ? 17.549 0.283 -9.522 1.00 89.38 191 HIS A O 1
ATOM 1470 N N . GLU A 1 192 ? 19.385 1.557 -9.252 1.00 93.56 192 GLU A N 1
ATOM 1471 C CA . GLU A 1 192 ? 18.663 2.832 -9.263 1.00 93.56 192 GLU A CA 1
ATOM 1472 C C . GLU A 1 192 ? 17.818 2.970 -10.546 1.00 93.56 192 GLU A C 1
ATOM 1474 O O . GLU A 1 192 ? 18.388 2.997 -11.651 1.00 93.56 192 GLU A O 1
ATOM 1479 N N . PRO A 1 193 ? 16.479 3.067 -10.433 1.00 94.94 193 PRO A N 1
ATOM 1480 C CA . PRO A 1 193 ? 15.608 3.148 -11.594 1.00 94.94 193 PRO A CA 1
ATOM 1481 C C . PRO A 1 193 ? 15.883 4.378 -12.459 1.00 94.94 193 PRO A C 1
ATOM 1483 O O . PRO A 1 193 ? 16.029 5.493 -11.973 1.00 94.94 193 PRO A O 1
ATOM 1486 N N . ILE A 1 194 ? 15.865 4.198 -13.781 1.00 95.56 194 ILE A N 1
ATOM 1487 C CA . ILE A 1 194 ? 16.047 5.302 -14.744 1.00 95.56 194 ILE A CA 1
ATOM 1488 C C . ILE A 1 194 ? 14.899 6.310 -14.661 1.00 95.56 194 ILE A C 1
ATOM 1490 O O . ILE A 1 194 ? 15.083 7.509 -14.858 1.00 95.56 194 ILE A O 1
ATOM 1494 N N . SER A 1 195 ? 13.685 5.825 -14.403 1.00 94.38 195 SER A N 1
ATOM 1495 C CA . SER A 1 195 ? 12.514 6.671 -14.213 1.00 94.38 195 SER A CA 1
ATOM 1496 C C . SER A 1 195 ? 11.449 5.963 -13.384 1.00 94.38 195 SER A C 1
ATOM 1498 O O . SER A 1 195 ? 11.454 4.739 -13.233 1.00 94.38 195 SER A O 1
ATOM 1500 N N . ARG A 1 196 ? 10.457 6.735 -12.924 1.00 91.44 196 ARG A N 1
ATOM 1501 C CA . ARG A 1 196 ? 9.305 6.221 -12.163 1.00 91.44 196 ARG A CA 1
ATOM 1502 C C . ARG A 1 196 ? 8.463 5.185 -12.915 1.00 91.44 196 ARG A C 1
ATOM 1504 O O . ARG A 1 196 ? 7.683 4.477 -12.285 1.00 91.44 196 ARG A O 1
ATOM 1511 N N . ALA A 1 197 ? 8.610 5.070 -14.238 1.00 94.88 197 ALA A N 1
ATOM 1512 C CA . ALA A 1 197 ? 7.949 4.020 -15.012 1.00 94.88 197 ALA A CA 1
ATOM 1513 C C . ALA A 1 197 ? 8.341 2.609 -14.536 1.00 94.88 197 ALA A C 1
ATOM 1515 O O . ALA A 1 197 ? 7.526 1.698 -14.636 1.00 94.88 197 ALA A O 1
ATOM 1516 N N . TYR A 1 198 ? 9.530 2.450 -13.942 1.00 96.38 198 TYR A N 1
ATOM 1517 C CA . TYR A 1 198 ? 9.953 1.205 -13.301 1.00 96.38 198 TYR A CA 1
ATOM 1518 C C . TYR A 1 198 ? 8.952 0.732 -12.237 1.00 96.38 198 TYR A C 1
ATOM 1520 O O . TYR A 1 198 ? 8.478 -0.399 -12.295 1.00 96.38 198 TYR A O 1
ATOM 1528 N N . PHE A 1 199 ? 8.592 1.607 -11.289 1.00 93.81 199 PHE A N 1
ATOM 1529 C CA . PHE A 1 199 ? 7.700 1.251 -10.181 1.00 93.81 199 PHE A CA 1
ATOM 1530 C C . PHE A 1 199 ? 6.287 0.944 -10.673 1.00 93.81 199 PHE A C 1
ATOM 1532 O O . PHE A 1 199 ? 5.681 -0.026 -10.230 1.00 93.81 199 PHE A O 1
ATOM 1539 N N . LYS A 1 200 ? 5.803 1.706 -11.664 1.00 93.75 200 LYS A N 1
ATOM 1540 C CA . LYS A 1 200 ? 4.517 1.430 -12.321 1.00 93.75 200 LYS A CA 1
ATOM 1541 C C . LYS A 1 200 ? 4.504 0.048 -12.968 1.00 93.75 200 LYS A C 1
ATOM 1543 O O . LYS A 1 200 ? 3.531 -0.685 -12.806 1.00 93.75 200 LYS A O 1
ATOM 1548 N N . ALA A 1 201 ? 5.571 -0.308 -13.683 1.00 95.31 201 ALA A N 1
ATOM 1549 C CA . ALA A 1 201 ? 5.704 -1.624 -14.295 1.00 95.31 201 ALA A CA 1
ATOM 1550 C C . ALA A 1 201 ? 5.773 -2.723 -13.226 1.00 95.31 201 ALA A C 1
ATOM 1552 O O . ALA A 1 201 ? 5.046 -3.706 -13.321 1.00 95.31 201 ALA A O 1
ATOM 1553 N N . ALA A 1 202 ? 6.585 -2.546 -12.181 1.00 93.94 202 ALA A N 1
ATOM 1554 C CA . ALA A 1 202 ? 6.729 -3.519 -11.100 1.00 93.94 202 ALA A CA 1
ATOM 1555 C C . ALA A 1 202 ? 5.393 -3.816 -10.391 1.00 93.94 202 ALA A C 1
ATOM 1557 O O . ALA A 1 202 ? 5.033 -4.989 -10.238 1.00 93.94 202 ALA A O 1
ATOM 1558 N N . GLU A 1 203 ? 4.637 -2.771 -10.047 1.00 93.06 203 GLU A N 1
ATOM 1559 C CA . GLU A 1 203 ? 3.316 -2.901 -9.428 1.00 93.06 203 GLU A CA 1
ATOM 1560 C C . GLU A 1 203 ? 2.305 -3.545 -10.379 1.00 93.06 203 GLU A C 1
ATOM 1562 O O . GLU A 1 203 ? 1.662 -4.531 -10.018 1.00 93.06 203 GLU A O 1
ATOM 1567 N N . SER A 1 204 ? 2.230 -3.066 -11.624 1.00 92.62 204 SER A N 1
ATOM 1568 C CA . SER A 1 204 ? 1.275 -3.571 -12.621 1.00 92.62 204 SER A CA 1
ATOM 1569 C C . SER A 1 204 ? 1.514 -5.040 -12.966 1.00 92.62 204 SER A C 1
ATOM 1571 O O . SER A 1 204 ? 0.560 -5.812 -13.047 1.00 92.62 204 SER A O 1
ATOM 1573 N N . ILE A 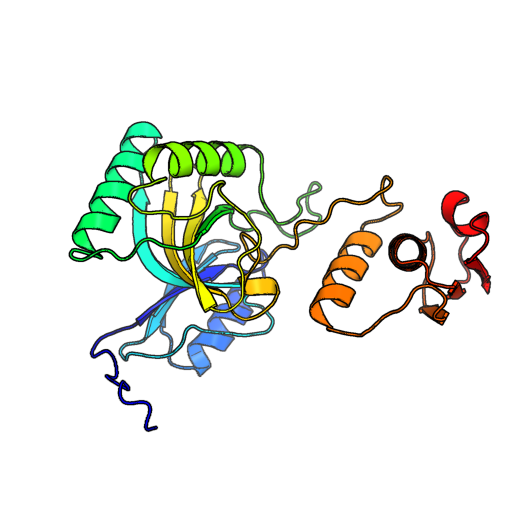1 205 ? 2.776 -5.452 -13.126 1.00 92.69 205 ILE A N 1
ATOM 1574 C CA . ILE A 1 205 ? 3.141 -6.851 -13.385 1.00 92.69 205 ILE A CA 1
ATOM 1575 C C . ILE A 1 205 ? 2.677 -7.723 -12.218 1.00 92.69 205 ILE A C 1
ATOM 1577 O O . ILE A 1 205 ? 1.977 -8.711 -12.434 1.00 92.69 205 ILE A O 1
ATOM 1581 N N . THR A 1 206 ? 2.981 -7.323 -10.980 1.00 89.94 206 THR A N 1
ATOM 1582 C CA . THR A 1 206 ? 2.583 -8.086 -9.789 1.00 89.94 206 THR A CA 1
ATOM 1583 C C . THR A 1 206 ? 1.059 -8.176 -9.660 1.00 89.94 206 THR A C 1
ATOM 1585 O O . THR A 1 206 ? 0.520 -9.254 -9.417 1.00 89.94 206 THR A O 1
ATOM 1588 N N . TRP A 1 207 ? 0.348 -7.064 -9.872 1.00 87.94 207 TRP A N 1
ATOM 1589 C CA . TRP A 1 207 ? -1.117 -7.018 -9.835 1.00 87.94 207 TRP A CA 1
ATOM 1590 C C . TRP A 1 207 ? -1.781 -7.859 -10.916 1.00 87.94 207 TRP A C 1
ATOM 1592 O O . TRP A 1 207 ? -2.814 -8.469 -10.646 1.00 87.94 207 TRP A O 1
ATOM 1602 N N . SER A 1 208 ? -1.205 -7.896 -12.118 1.00 87.94 208 SER A N 1
ATOM 1603 C CA . SER A 1 208 ? -1.782 -8.623 -13.248 1.00 87.94 208 SER A CA 1
ATOM 1604 C C . SER A 1 208 ? -1.871 -10.131 -13.006 1.00 87.94 208 SER A C 1
ATOM 1606 O O . SER A 1 208 ? -2.699 -10.796 -13.623 1.00 87.94 208 SER A O 1
ATOM 1608 N N . GLY A 1 209 ? -1.017 -10.675 -12.128 1.00 86.00 209 GLY A N 1
ATOM 1609 C CA . GLY A 1 209 ? -0.870 -12.119 -11.946 1.00 86.00 209 GLY A CA 1
ATOM 1610 C C . GLY A 1 209 ? -0.363 -12.836 -13.199 1.00 86.00 209 GLY A C 1
ATOM 1611 O O . GLY A 1 209 ? -0.479 -14.055 -13.279 1.00 86.00 209 GLY A O 1
ATOM 1612 N N . PHE A 1 210 ? 0.158 -12.096 -14.183 1.00 88.19 210 PHE A N 1
ATOM 1613 C CA . PHE A 1 210 ? 0.653 -12.668 -15.423 1.00 88.19 210 PHE A CA 1
ATOM 1614 C C . PHE A 1 210 ? 1.901 -13.506 -15.148 1.00 88.19 210 PHE A C 1
ATOM 1616 O O . PHE A 1 210 ? 2.852 -13.044 -14.512 1.00 88.19 210 PHE A O 1
ATOM 1623 N N . GLU A 1 211 ? 1.898 -14.740 -15.637 1.00 88.31 211 GLU A N 1
ATOM 1624 C CA . GLU A 1 211 ? 3.049 -15.624 -15.526 1.00 88.31 211 GLU A CA 1
ATOM 1625 C C . GLU A 1 211 ? 4.097 -15.198 -16.557 1.00 88.31 211 GLU A C 1
ATOM 1627 O O . GLU A 1 211 ? 3.890 -15.318 -17.762 1.00 88.31 211 GLU A O 1
ATOM 1632 N N . MET A 1 212 ? 5.213 -14.658 -16.069 1.00 92.38 212 MET A N 1
ATOM 1633 C CA . MET A 1 212 ? 6.383 -14.315 -16.873 1.00 92.38 212 MET A CA 1
ATOM 1634 C C . MET A 1 212 ? 7.537 -15.226 -16.473 1.00 92.38 212 MET A C 1
ATOM 1636 O O . MET A 1 212 ? 7.855 -15.335 -15.286 1.00 92.38 212 MET A O 1
ATOM 1640 N N . ALA A 1 213 ? 8.190 -15.845 -17.451 1.00 95.06 213 ALA A N 1
ATOM 1641 C CA . ALA A 1 213 ? 9.383 -16.646 -17.242 1.00 95.06 213 ALA A CA 1
ATOM 1642 C C . ALA A 1 213 ? 10.628 -15.937 -17.804 1.00 95.06 213 ALA A C 1
ATOM 1644 O O . ALA A 1 213 ? 10.565 -15.288 -18.854 1.00 95.06 213 ALA A O 1
ATOM 1645 N N . PRO A 1 214 ? 11.802 -16.084 -17.160 1.00 96.88 214 PRO A N 1
ATOM 1646 C CA . PRO A 1 214 ? 13.056 -15.632 -17.746 1.00 96.88 214 PRO A CA 1
ATOM 1647 C C . PRO A 1 214 ? 13.237 -16.178 -19.169 1.00 96.88 214 PRO A C 1
ATOM 1649 O O . PRO A 1 214 ? 13.104 -17.376 -19.414 1.00 96.88 214 PRO A O 1
ATOM 1652 N N . GLY A 1 215 ? 13.577 -15.297 -20.107 1.00 97.12 215 GLY A N 1
ATOM 1653 C CA . GLY A 1 215 ? 13.709 -15.622 -21.527 1.00 97.12 215 GLY A CA 1
ATOM 1654 C C . GLY A 1 215 ? 12.469 -15.352 -22.382 1.00 97.12 215 GLY A C 1
ATOM 1655 O O . GLY A 1 215 ? 12.635 -15.295 -23.608 1.00 97.12 215 GLY A O 1
ATOM 1656 N N . ASP A 1 216 ? 11.297 -15.121 -21.778 1.00 97.69 216 ASP A N 1
ATOM 1657 C CA . ASP A 1 216 ? 10.107 -14.655 -22.498 1.00 97.69 216 ASP A CA 1
ATOM 1658 C C . ASP A 1 216 ? 10.363 -13.293 -23.152 1.00 97.69 216 ASP A C 1
ATOM 1660 O O . ASP A 1 216 ? 11.234 -12.521 -22.735 1.00 97.69 216 ASP A O 1
ATOM 1664 N N . VAL A 1 217 ? 9.609 -13.006 -24.215 1.00 97.94 217 VAL A N 1
ATOM 1665 C CA . VAL A 1 217 ? 9.731 -11.761 -24.979 1.00 97.94 217 VAL A CA 1
ATOM 1666 C C . VAL A 1 217 ? 8.659 -10.773 -24.534 1.00 97.94 217 VAL A C 1
ATOM 1668 O O . VAL A 1 217 ? 7.472 -11.077 -24.604 1.00 97.94 217 VAL A O 1
ATOM 1671 N N . ALA A 1 218 ? 9.082 -9.573 -24.144 1.00 97.38 218 ALA A N 1
ATOM 1672 C CA . ALA A 1 218 ? 8.210 -8.443 -23.852 1.00 97.38 218 ALA A CA 1
ATOM 1673 C C . ALA A 1 218 ? 8.456 -7.307 -24.852 1.00 97.38 218 ALA A C 1
ATOM 1675 O O . ALA A 1 218 ? 9.598 -7.032 -25.227 1.00 97.38 218 ALA A O 1
ATOM 1676 N N . VAL A 1 219 ? 7.381 -6.640 -25.270 1.00 97.94 219 VAL A N 1
ATOM 1677 C CA . VAL A 1 219 ? 7.441 -5.436 -26.106 1.00 97.94 219 VAL A CA 1
ATOM 1678 C C . VAL A 1 219 ? 6.965 -4.257 -25.269 1.00 97.94 219 VAL A C 1
ATOM 1680 O O . VAL A 1 219 ? 5.838 -4.283 -24.781 1.00 97.94 219 VAL A O 1
ATOM 1683 N N . GLU A 1 220 ? 7.809 -3.239 -25.122 1.00 97.88 220 GLU A N 1
ATOM 1684 C CA . GLU A 1 220 ? 7.478 -1.994 -24.425 1.00 97.88 220 GLU A CA 1
ATOM 1685 C C . GLU A 1 220 ? 7.295 -0.874 -25.452 1.00 97.88 220 GLU A C 1
ATOM 1687 O O . GLU A 1 220 ? 8.231 -0.521 -26.171 1.00 97.88 220 GLU A O 1
ATOM 1692 N N . ILE A 1 221 ? 6.084 -0.323 -25.531 1.00 97.75 221 ILE A N 1
ATOM 1693 C CA . ILE A 1 221 ? 5.736 0.757 -26.463 1.00 97.75 221 ILE A CA 1
ATOM 1694 C C . ILE A 1 221 ? 5.841 2.090 -25.729 1.00 97.75 221 ILE A C 1
ATOM 1696 O O . ILE A 1 221 ? 5.194 2.274 -24.701 1.00 97.75 221 ILE A O 1
ATOM 1700 N N . GLY A 1 222 ? 6.605 3.033 -26.280 1.00 97.25 222 GLY A N 1
ATOM 1701 C CA . GLY A 1 222 ? 6.969 4.253 -25.561 1.00 97.25 222 GLY A CA 1
ATOM 1702 C C . GLY A 1 222 ? 8.058 3.967 -24.526 1.00 97.25 222 GLY A C 1
ATOM 1703 O O . GLY A 1 222 ? 7.927 4.332 -23.357 1.00 97.25 222 GLY A O 1
ATOM 1704 N N . SER A 1 223 ? 9.082 3.209 -24.929 1.00 97.75 223 SER A N 1
ATOM 1705 C CA . SER A 1 223 ? 10.074 2.651 -24.015 1.00 97.75 223 SER A CA 1
ATOM 1706 C C . SER A 1 223 ? 11.067 3.660 -23.451 1.00 97.75 223 SER A C 1
ATOM 1708 O O . SER A 1 223 ? 11.664 3.365 -22.415 1.00 97.75 223 SER A O 1
ATOM 1710 N N . ALA A 1 224 ? 11.281 4.817 -24.079 1.00 97.56 224 ALA A N 1
ATOM 1711 C CA . ALA A 1 224 ? 12.310 5.758 -23.643 1.00 97.56 224 ALA A CA 1
ATOM 1712 C C . ALA A 1 224 ? 11.900 6.500 -22.351 1.00 97.56 224 ALA A C 1
ATOM 1714 O O . ALA A 1 224 ? 10.735 6.854 -22.167 1.00 97.56 224 ALA A O 1
ATOM 1715 N N . PRO A 1 225 ? 12.830 6.764 -21.410 1.00 97.75 225 PRO A N 1
ATOM 1716 C CA . PRO A 1 225 ? 14.259 6.422 -21.433 1.00 97.75 225 PRO A CA 1
ATOM 1717 C C . PRO A 1 225 ? 14.583 5.000 -20.925 1.00 97.75 225 PRO A C 1
ATOM 1719 O O . PRO A 1 225 ? 15.752 4.659 -20.778 1.00 97.75 225 PRO A O 1
ATOM 1722 N N . GLY A 1 226 ? 13.583 4.164 -20.619 1.00 97.50 226 GLY A N 1
ATOM 1723 C CA . GLY A 1 226 ? 13.795 2.746 -20.292 1.00 97.50 226 GLY A CA 1
ATOM 1724 C C . GLY A 1 226 ? 13.429 2.307 -18.878 1.00 97.50 226 GLY A C 1
ATOM 1725 O O . GLY A 1 226 ? 13.843 1.231 -18.462 1.00 97.50 226 GLY A O 1
ATOM 1726 N N . GLY A 1 227 ? 12.642 3.085 -18.127 1.00 97.38 227 GLY A N 1
ATOM 1727 C CA . GLY A 1 227 ? 12.258 2.719 -16.753 1.00 97.38 227 GLY A CA 1
ATOM 1728 C C . GLY A 1 227 ? 11.517 1.376 -16.662 1.00 97.38 227 GLY A C 1
ATOM 1729 O O . GLY A 1 227 ? 11.932 0.496 -15.911 1.00 97.38 227 GLY A O 1
ATOM 1730 N N . ALA A 1 228 ? 10.459 1.192 -17.460 1.00 97.75 228 ALA A N 1
ATOM 1731 C CA . ALA A 1 228 ? 9.717 -0.072 -17.523 1.00 97.75 228 ALA A CA 1
ATOM 1732 C C . ALA A 1 228 ? 10.563 -1.210 -18.122 1.00 97.75 228 ALA A C 1
ATOM 1734 O O . ALA A 1 228 ? 10.566 -2.322 -17.593 1.00 97.75 228 ALA A O 1
ATOM 1735 N N . CYS A 1 229 ? 11.363 -0.910 -19.156 1.00 98.12 229 CYS A N 1
ATOM 1736 C CA . CYS A 1 229 ? 12.322 -1.857 -19.734 1.00 98.12 229 CYS A CA 1
ATOM 1737 C C . CYS A 1 229 ? 13.286 -2.405 -18.678 1.00 98.12 229 CYS A C 1
ATOM 1739 O O . CYS A 1 229 ? 13.499 -3.612 -18.628 1.00 98.12 229 CYS A O 1
ATOM 1741 N N . GLY A 1 230 ? 13.813 -1.550 -17.796 1.00 97.38 230 GLY A N 1
ATOM 1742 C CA . GLY A 1 230 ? 14.677 -1.964 -16.692 1.00 97.38 230 GLY A CA 1
ATOM 1743 C C . GLY A 1 230 ? 14.026 -3.038 -15.820 1.00 97.38 230 GLY A C 1
ATOM 1744 O O . GLY A 1 230 ? 14.635 -4.078 -15.579 1.00 97.38 230 GLY A O 1
ATOM 1745 N N . ARG A 1 231 ? 12.752 -2.856 -15.440 1.00 96.88 231 ARG A N 1
ATOM 1746 C CA . ARG A 1 231 ? 12.026 -3.859 -14.647 1.00 96.88 231 ARG A CA 1
ATOM 1747 C C . ARG A 1 231 ? 11.858 -5.185 -15.391 1.00 96.88 231 ARG A C 1
ATOM 1749 O O . ARG A 1 231 ? 12.069 -6.245 -14.810 1.00 96.88 231 ARG A O 1
ATOM 1756 N N . LEU A 1 232 ? 11.485 -5.135 -16.667 1.00 97.06 232 LEU A N 1
ATOM 1757 C CA . LEU A 1 232 ? 11.317 -6.332 -17.496 1.00 97.06 232 LEU A CA 1
ATOM 1758 C C . LEU A 1 232 ? 12.651 -7.088 -17.669 1.00 97.06 232 LEU A C 1
ATOM 1760 O O . LEU A 1 232 ? 12.693 -8.314 -17.588 1.00 97.06 232 LEU A O 1
ATOM 1764 N N . LEU A 1 233 ? 13.762 -6.369 -17.848 1.00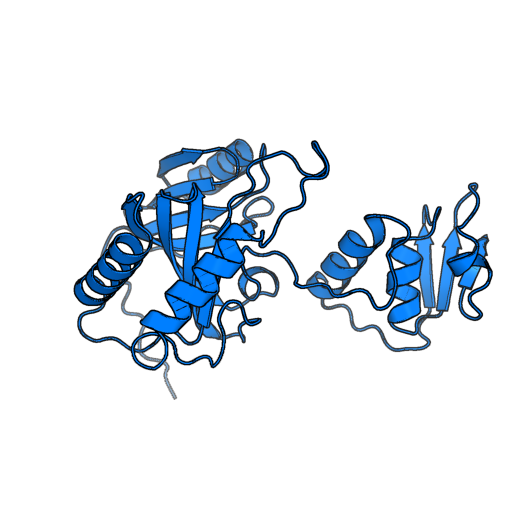 97.31 233 LEU A N 1
ATOM 1765 C CA . LEU A 1 233 ? 15.100 -6.953 -17.980 1.00 97.31 233 LEU A CA 1
ATOM 1766 C C . LEU A 1 233 ? 15.597 -7.601 -16.680 1.00 97.31 233 LEU A C 1
ATOM 1768 O O . LEU A 1 233 ? 16.203 -8.678 -16.748 1.00 97.31 233 LEU A O 1
ATOM 1772 N N . GLU A 1 234 ? 15.319 -6.988 -15.522 1.00 95.62 234 GLU A N 1
ATOM 1773 C CA . GLU A 1 234 ? 15.600 -7.551 -14.189 1.00 95.62 234 GLU A CA 1
ATOM 1774 C C . GLU A 1 234 ? 14.854 -8.869 -13.943 1.00 95.62 234 GLU A C 1
ATOM 1776 O O . GLU A 1 234 ? 15.398 -9.780 -13.325 1.00 95.62 234 GLU A O 1
ATOM 1781 N N . LEU A 1 235 ? 13.637 -9.010 -14.483 1.00 95.00 235 LEU A N 1
ATOM 1782 C CA . LEU A 1 235 ? 12.876 -10.268 -14.464 1.00 95.00 235 LEU A CA 1
ATOM 1783 C C . LEU A 1 235 ? 13.455 -11.344 -15.405 1.00 95.00 235 LEU A C 1
ATOM 1785 O O . LEU A 1 235 ? 12.940 -12.457 -15.475 1.00 95.00 235 LEU A O 1
ATOM 1789 N N . GLY A 1 236 ? 14.535 -11.037 -16.129 1.00 96.56 236 GLY A N 1
ATOM 1790 C CA . GLY A 1 236 ? 15.202 -11.969 -17.036 1.00 96.56 236 GLY A CA 1
ATOM 1791 C C . GLY A 1 236 ? 14.577 -12.043 -18.428 1.00 96.56 236 GLY A C 1
ATOM 1792 O O . GLY A 1 236 ? 14.948 -12.922 -19.208 1.00 96.56 236 GLY A O 1
ATOM 1793 N N . LEU A 1 237 ? 13.663 -11.133 -18.766 1.00 97.94 237 LEU A N 1
ATOM 1794 C CA . LEU A 1 237 ? 12.998 -11.115 -20.068 1.00 97.94 237 LEU A CA 1
ATOM 1795 C C . LEU A 1 237 ? 13.938 -10.642 -21.184 1.00 97.94 237 LEU A C 1
ATOM 1797 O O . LEU A 1 237 ? 14.977 -10.012 -20.944 1.00 97.94 237 LEU A O 1
ATOM 1801 N N . LYS A 1 238 ? 13.554 -10.950 -22.424 1.00 98.62 238 LYS A N 1
ATOM 1802 C CA . LYS A 1 238 ? 14.068 -10.319 -23.643 1.00 98.62 238 LYS A CA 1
ATOM 1803 C C . LYS A 1 238 ? 13.137 -9.170 -23.994 1.00 98.62 238 LYS A C 1
ATOM 1805 O O . LYS A 1 238 ? 11.947 -9.390 -24.195 1.00 98.62 238 LYS A O 1
ATOM 1810 N N . VAL A 1 239 ? 13.663 -7.956 -24.062 1.00 98.50 239 VAL A N 1
ATOM 1811 C CA . VAL A 1 239 ? 12.836 -6.752 -24.175 1.00 98.50 239 VAL A CA 1
ATOM 1812 C C . VAL A 1 239 ? 13.073 -6.080 -25.515 1.00 98.50 239 VAL A C 1
ATOM 1814 O O . VAL A 1 239 ? 14.212 -5.795 -25.882 1.00 98.50 239 VAL A O 1
ATOM 1817 N N . ILE A 1 240 ? 11.987 -5.825 -26.236 1.00 98.75 240 ILE A N 1
ATOM 1818 C CA . ILE A 1 240 ? 11.968 -5.003 -27.443 1.00 98.75 240 ILE A CA 1
ATOM 1819 C C . ILE A 1 240 ? 11.344 -3.661 -27.060 1.00 98.75 240 ILE A C 1
ATOM 1821 O O . ILE A 1 240 ? 10.146 -3.598 -26.792 1.00 98.75 240 ILE A O 1
ATOM 1825 N N . GLY A 1 241 ? 12.152 -2.607 -26.995 1.00 98.31 241 GLY A N 1
ATOM 1826 C CA . GLY A 1 241 ? 11.670 -1.244 -26.782 1.00 98.31 241 GLY A CA 1
ATOM 1827 C C . GLY A 1 241 ? 11.347 -0.581 -28.114 1.00 98.31 241 GLY A C 1
ATOM 1828 O O . GLY A 1 241 ? 12.166 -0.652 -29.028 1.00 98.31 241 GLY A O 1
ATOM 1829 N N . ILE A 1 242 ? 10.168 0.028 -28.227 1.00 98.50 242 ILE A N 1
ATOM 1830 C CA . ILE A 1 242 ? 9.738 0.788 -29.404 1.00 98.50 242 ILE A CA 1
ATOM 1831 C C . ILE A 1 242 ? 9.548 2.242 -28.985 1.00 98.50 242 ILE A C 1
ATOM 1833 O O . ILE A 1 242 ? 8.588 2.560 -28.275 1.00 98.50 242 ILE A O 1
ATOM 1837 N N . ASP A 1 243 ? 10.443 3.123 -29.423 1.00 98.12 243 ASP A N 1
ATOM 1838 C CA . ASP A 1 243 ? 10.359 4.556 -29.131 1.00 98.12 243 ASP A CA 1
ATOM 1839 C C . ASP A 1 243 ? 11.231 5.371 -30.098 1.00 98.12 243 ASP A C 1
ATOM 1841 O O . ASP A 1 243 ? 12.377 4.990 -30.326 1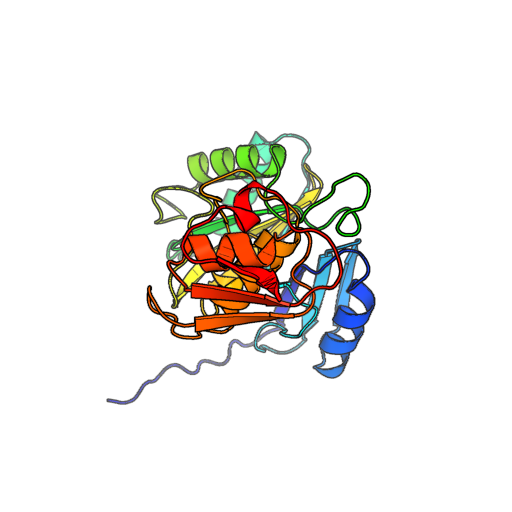.00 98.12 243 ASP A O 1
ATOM 1845 N N . PRO A 1 244 ? 10.755 6.503 -30.646 1.00 97.62 244 PRO A N 1
ATOM 1846 C CA . PRO A 1 244 ? 11.609 7.391 -31.434 1.00 97.62 244 PRO A CA 1
ATOM 1847 C C . PRO A 1 244 ? 12.708 8.098 -30.622 1.00 97.62 244 PRO A C 1
ATOM 1849 O O . PRO A 1 244 ? 13.636 8.636 -31.224 1.00 97.62 244 PRO A O 1
ATOM 1852 N N . ALA A 1 245 ? 12.586 8.184 -29.295 1.00 97.62 245 ALA A N 1
ATOM 1853 C CA . ALA A 1 245 ? 13.559 8.845 -28.434 1.00 97.62 245 ALA A CA 1
ATOM 1854 C C . ALA A 1 245 ? 14.677 7.900 -27.967 1.00 97.62 245 ALA A C 1
ATOM 1856 O O . ALA A 1 245 ? 14.549 6.677 -27.968 1.00 97.62 245 ALA A O 1
ATOM 1857 N N . GLU A 1 246 ? 15.784 8.502 -27.535 1.00 97.25 246 GLU A N 1
ATOM 1858 C CA . GLU A 1 246 ? 16.968 7.778 -27.077 1.00 97.25 246 GLU A CA 1
ATOM 1859 C C . GLU A 1 246 ? 16.722 7.037 -25.756 1.00 97.25 246 GLU A C 1
ATOM 1861 O O . GLU A 1 246 ? 16.120 7.561 -24.810 1.00 97.25 246 GLU A O 1
ATOM 1866 N N . MET A 1 247 ? 17.247 5.816 -25.680 1.00 98.25 247 MET A N 1
ATOM 1867 C CA . MET A 1 247 ? 17.248 5.008 -24.462 1.00 98.25 247 MET A CA 1
ATOM 1868 C C . MET A 1 247 ? 18.407 5.417 -23.547 1.00 98.25 247 MET A C 1
ATOM 1870 O O . MET A 1 247 ? 19.477 5.805 -24.015 1.00 98.25 247 MET A O 1
ATOM 1874 N N . ASP A 1 248 ? 18.237 5.282 -22.228 1.00 98.12 248 ASP A N 1
ATOM 1875 C CA . ASP A 1 248 ? 19.368 5.380 -21.299 1.00 98.12 248 ASP A CA 1
ATOM 1876 C C . ASP A 1 248 ? 20.396 4.289 -21.641 1.00 98.12 248 ASP A C 1
ATOM 1878 O O . ASP A 1 248 ? 20.036 3.126 -21.859 1.00 98.12 248 ASP A O 1
ATOM 1882 N N . GLN A 1 249 ? 21.678 4.663 -21.669 1.00 97.31 249 GLN A N 1
ATOM 1883 C CA . GLN A 1 249 ? 22.782 3.786 -22.067 1.00 97.31 249 GLN A CA 1
ATOM 1884 C C . GLN A 1 249 ? 22.786 2.460 -21.288 1.00 97.31 249 GLN A C 1
ATOM 1886 O O . GLN A 1 249 ? 23.070 1.408 -21.855 1.00 97.31 249 GLN A O 1
ATOM 1891 N N . ARG A 1 250 ? 22.381 2.480 -20.008 1.00 95.88 250 ARG A N 1
ATOM 1892 C CA . ARG A 1 250 ? 22.290 1.277 -19.159 1.00 95.88 250 ARG A CA 1
ATOM 1893 C C . ARG A 1 250 ? 21.294 0.240 -19.685 1.00 95.88 250 ARG A C 1
ATOM 1895 O O . ARG A 1 250 ? 21.448 -0.943 -19.397 1.00 95.88 250 ARG A O 1
ATOM 1902 N N . ILE A 1 251 ? 20.273 0.675 -20.423 1.00 97.69 251 ILE A N 1
ATOM 1903 C CA . ILE A 1 251 ? 19.288 -0.200 -21.074 1.00 97.69 251 ILE A CA 1
ATOM 1904 C C . ILE A 1 251 ? 19.739 -0.543 -22.482 1.00 97.69 251 ILE A C 1
ATOM 1906 O O . ILE A 1 251 ? 19.684 -1.713 -22.852 1.00 97.69 251 ILE A O 1
ATOM 1910 N N . ALA A 1 252 ? 20.211 0.452 -23.239 1.00 97.62 252 ALA A N 1
ATOM 1911 C CA . ALA A 1 252 ? 20.677 0.267 -24.610 1.00 97.62 252 ALA A CA 1
ATOM 1912 C C . ALA A 1 252 ? 21.780 -0.802 -24.712 1.00 97.62 252 ALA A C 1
ATOM 1914 O O . ALA A 1 252 ? 21.741 -1.637 -25.613 1.00 97.62 252 ALA A O 1
ATOM 1915 N N . ASP A 1 253 ? 22.703 -0.827 -23.746 1.00 97.31 253 ASP A N 1
ATOM 1916 C CA . ASP A 1 253 ? 23.817 -1.782 -23.700 1.00 97.31 253 ASP A CA 1
ATOM 1917 C C . ASP A 1 253 ? 23.442 -3.152 -23.123 1.00 97.31 253 ASP A C 1
ATOM 1919 O O . ASP A 1 253 ? 24.258 -4.081 -23.120 1.00 97.31 253 ASP A O 1
ATOM 1923 N N . HIS A 1 254 ? 22.226 -3.314 -22.600 1.00 98.00 254 HIS A N 1
ATOM 1924 C CA . HIS A 1 254 ? 21.846 -4.559 -21.956 1.00 98.00 254 HIS A CA 1
ATOM 1925 C C . HIS A 1 254 ? 21.688 -5.683 -23.006 1.00 98.00 254 HIS A C 1
ATOM 1927 O O . HIS A 1 254 ? 20.896 -5.554 -23.938 1.00 98.00 254 HIS A O 1
ATOM 1933 N N . PRO A 1 255 ? 22.332 -6.858 -22.845 1.00 97.75 255 PRO A N 1
ATOM 1934 C CA . PRO A 1 255 ? 22.428 -7.879 -23.903 1.00 97.75 255 P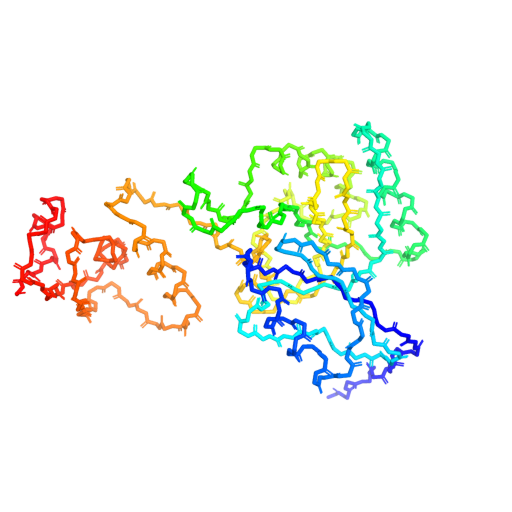RO A CA 1
ATOM 1935 C C . PRO A 1 255 ? 21.091 -8.527 -24.300 1.00 97.75 255 PRO A C 1
ATOM 1937 O O . PRO A 1 255 ? 20.998 -9.197 -25.326 1.00 97.75 255 PRO A O 1
ATOM 1940 N N . ARG A 1 256 ? 20.056 -8.374 -23.466 1.00 98.25 256 ARG A N 1
ATOM 1941 C CA . ARG A 1 256 ? 18.684 -8.843 -23.737 1.00 98.25 256 ARG A CA 1
ATOM 1942 C C . ARG A 1 256 ? 17.736 -7.742 -24.223 1.00 98.25 256 ARG A C 1
ATOM 1944 O O . ARG A 1 256 ? 16.538 -7.999 -24.314 1.00 98.25 256 ARG A O 1
ATOM 1951 N N . PHE A 1 257 ? 18.236 -6.539 -24.491 1.00 98.56 257 PHE A N 1
ATOM 1952 C CA . PHE A 1 257 ? 17.436 -5.424 -24.980 1.00 98.56 257 PHE A CA 1
ATOM 1953 C C . PHE A 1 257 ? 17.660 -5.196 -26.479 1.00 98.56 257 PHE A C 1
ATOM 1955 O O . PHE A 1 257 ? 18.770 -5.341 -26.988 1.00 98.56 257 PHE A O 1
ATOM 1962 N N . LYS A 1 258 ? 16.590 -4.844 -27.191 1.00 98.44 258 LYS A N 1
ATOM 1963 C CA . LYS A 1 258 ? 16.630 -4.389 -28.580 1.00 98.44 258 LYS A CA 1
ATOM 1964 C C . LYS A 1 258 ? 15.750 -3.153 -28.723 1.00 98.44 258 LYS A C 1
ATOM 1966 O O . LYS A 1 258 ? 14.564 -3.222 -28.419 1.00 98.44 258 LYS A O 1
ATOM 1971 N N . HIS A 1 259 ? 16.313 -2.066 -29.234 1.00 98.06 259 HIS A N 1
ATOM 1972 C CA . HIS A 1 259 ? 15.578 -0.841 -29.555 1.00 98.06 259 HIS A CA 1
ATOM 1973 C C . HIS A 1 259 ? 15.130 -0.855 -31.023 1.00 98.06 259 HIS A C 1
ATOM 1975 O O . HIS A 1 259 ? 15.878 -1.319 -31.892 1.00 98.06 259 HIS A O 1
ATOM 1981 N N . ILE A 1 260 ? 13.902 -0.405 -31.279 1.00 95.25 260 ILE A N 1
ATOM 1982 C CA . ILE A 1 260 ? 13.298 -0.192 -32.600 1.00 95.25 260 ILE A CA 1
ATOM 1983 C C . ILE A 1 260 ? 12.762 1.236 -32.680 1.00 95.25 260 ILE A C 1
ATOM 1985 O O . ILE A 1 260 ? 12.089 1.660 -31.711 1.00 95.25 260 ILE A O 1
#

Solvent-accessible surface area (backbone atoms only — not comparable to full-atom values): 14338 Å² total; per-residue (Å²): 134,86,89,83,78,85,75,75,65,87,47,60,31,41,37,36,34,33,26,54,31,84,35,56,64,64,38,51,56,56,38,42,78,72,64,33,40,82,72,48,78,53,70,6,36,38,30,32,38,28,82,49,61,66,82,77,75,79,53,96,50,46,46,35,56,25,44,45,77,50,76,49,78,40,86,48,68,69,58,43,51,51,52,49,52,53,50,48,47,71,74,38,79,79,70,74,57,26,47,34,42,27,42,18,44,45,27,84,52,42,78,59,52,93,71,36,69,84,44,73,48,76,66,31,49,56,49,29,53,54,48,37,72,73,32,47,86,73,44,25,68,43,95,57,54,52,56,75,51,52,74,72,34,36,31,37,36,38,38,30,76,41,100,38,34,35,40,34,27,33,41,67,16,67,53,74,44,60,19,24,38,69,34,36,79,92,76,82,72,98,57,89,68,85,36,74,48,19,58,54,42,54,49,49,50,63,70,65,68,65,89,81,56,66,66,41,80,47,78,39,80,68,27,51,56,26,16,39,53,50,46,47,46,72,60,42,25,30,37,37,31,36,37,99,57,73,56,39,64,82,51,65,70,33,93,50,45,44,82,83